Protein AF-A0AAD4JE57-F1 (afdb_monomer)

Secondary structure (DSSP, 8-state):
-HHHIIIIISSHHHHHHTHHHHHHHHHHHHHHHHHHHHTT----HHHHHHHHHHHHHHHHHHS----STTSHHHHHHHHHHHHHHHHTS--HHHH-GGGTTT-TTSHHHHHHHHHHHHHHHHHHHHHHHHHHHHH-S-----HHHHHHHHHH-TT-SS---HHHHHHHHHHHHHHHSHHHHHHHHHHHHHHHH---

Radius of gyration: 19.36 Å; Cα contacts (8 Å, |Δi|>4): 148; chains: 1; bounding box: 49×35×58 Å

Nearest PDB structures (foldseek):
  4nkx-assembly2_B  TM=7.181E-01  e=1.107E-04  Homo sapiens
  4wnu-assembly1_A  TM=7.304E-01  e=7.180E-04  Homo sapiens
  5veu-assembly3_C  TM=7.676E-01  e=6.514E-03  Homo sapiens
  5tfu-assembly1_A  TM=7.117E-01  e=4.657E-03  Homo sapiens
  7e7f-assembly1_A  TM=7.097E-01  e=4.033E-03  Homo sapiens

Foldseek 3Di:
DVVCCVPQVVNPVLCVLLVVLLVVLVVVLVVVVVVCVVVVHDDPLLVVLLQSQLQSLCCQAQVDGCPDCPDLSNVLLVLLVQLLVLVVDDDPLVVPVVCVPVCPVCSVVSNVVSVVSLVVSLVVSLVVVVVVVVVDPDDSDHPLNSLVVLCPDPPRPDNDDSVNSSVVSSCCSNVRRNVSSVVVVVVVVVCVVVVD

Organism: Perilla frutescens var. hirtella (NCBI:txid608512)

Mean predicted aligned error: 7.38 Å

pLDDT: mean 83.08, std 10.04, range [50.94, 96.06]

Solvent-accessible surface area (backbone atoms only — not comparable to full-atom values): 11032 Å² total; per-residue (Å²): 106,74,69,52,45,53,58,61,61,65,12,70,70,41,47,59,71,46,39,64,58,47,54,52,51,51,51,52,51,51,54,52,51,50,58,31,54,78,68,73,48,90,75,70,59,60,64,51,33,38,50,46,32,43,30,41,49,30,30,45,40,69,69,41,66,50,86,43,73,88,35,72,51,22,45,51,47,54,47,38,54,52,47,51,56,59,70,72,45,92,53,64,41,82,77,34,80,90,38,52,85,64,48,87,83,43,54,59,64,50,50,50,53,46,49,52,53,49,49,58,51,50,54,50,51,52,52,51,53,57,50,52,57,73,76,48,94,75,75,86,78,28,47,49,53,52,51,54,51,47,40,66,43,88,82,47,96,59,82,51,48,71,69,55,51,56,50,51,53,50,50,50,56,56,57,52,17,60,58,52,24,51,54,50,45,51,52,52,53,49,47,69,77,50,82,121

Structure (mmCIF, N/CA/C/O backbone):
data_AF-A0AAD4JE57-F1
#
_entry.id   AF-A0AAD4JE57-F1
#
loop_
_atom_site.group_PDB
_atom_site.id
_atom_site.type_symbol
_atom_site.label_atom_id
_atom_site.label_alt_id
_atom_site.label_comp_id
_atom_site.label_asym_id
_atom_site.label_entity_id
_atom_site.label_seq_id
_atom_site.pdbx_PDB_ins_code
_atom_site.Cartn_x
_atom_site.Cartn_y
_atom_site.Cartn_z
_atom_site.occupancy
_atom_site.B_iso_or_equiv
_atom_site.auth_seq_id
_atom_site.auth_comp_id
_atom_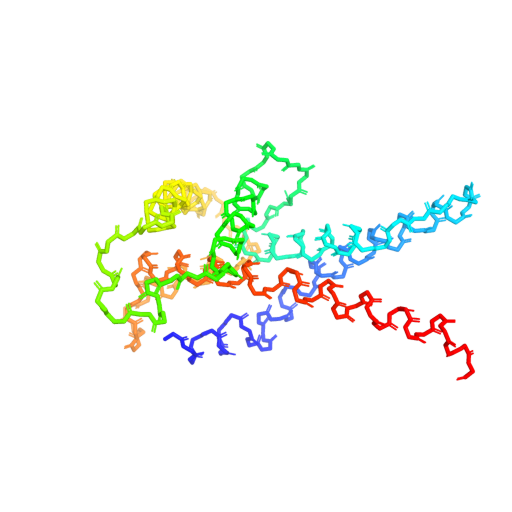site.auth_asym_id
_atom_site.auth_atom_id
_atom_site.pdbx_PDB_model_num
ATOM 1 N N . MET A 1 1 ? -5.611 -9.227 15.709 1.00 80.12 1 MET A N 1
ATOM 2 C CA . MET A 1 1 ? -5.096 -8.666 14.437 1.00 80.12 1 MET A CA 1
ATOM 3 C C . MET A 1 1 ? -4.604 -9.725 13.463 1.00 80.12 1 MET A C 1
ATOM 5 O O . MET A 1 1 ? -5.313 -9.964 12.502 1.00 80.12 1 MET A O 1
ATOM 9 N N . LYS A 1 2 ? -3.485 -10.428 13.702 1.00 83.38 2 LYS A N 1
ATOM 10 C CA . LYS A 1 2 ? -2.914 -11.381 12.720 1.00 83.38 2 LYS A CA 1
ATOM 11 C C . LYS A 1 2 ? -3.914 -12.407 12.150 1.00 83.38 2 LYS A C 1
ATOM 13 O O . LYS A 1 2 ? -4.011 -12.541 10.938 1.00 83.38 2 LYS A O 1
ATOM 18 N N . LYS A 1 3 ? -4.689 -13.088 13.009 1.00 84.56 3 LYS A N 1
ATOM 19 C CA . LYS A 1 3 ? -5.739 -14.046 12.589 1.00 84.56 3 LYS A CA 1
ATOM 20 C C . LYS A 1 3 ? -6.775 -13.391 11.667 1.00 84.56 3 LYS A C 1
ATOM 22 O O . LYS A 1 3 ? -7.146 -13.980 10.662 1.00 84.56 3 LYS A O 1
ATOM 27 N N . LEU A 1 4 ? -7.204 -12.171 11.992 1.00 84.19 4 LEU A N 1
ATOM 28 C CA . LEU A 1 4 ? -8.194 -11.414 11.225 1.00 84.19 4 LEU A CA 1
ATOM 29 C C . LEU A 1 4 ? -7.638 -11.007 9.858 1.00 84.19 4 LEU A C 1
ATOM 31 O O . LEU A 1 4 ? -8.284 -11.273 8.853 1.00 84.19 4 LEU A O 1
ATOM 35 N N . CYS A 1 5 ? -6.413 -10.476 9.799 1.00 83.19 5 CYS A N 1
ATOM 36 C CA . CYS A 1 5 ? -5.777 -10.154 8.521 1.00 83.19 5 CYS A CA 1
ATOM 37 C C . CYS A 1 5 ? -5.655 -11.395 7.628 1.00 83.19 5 CYS A C 1
ATOM 39 O O . CYS A 1 5 ? -6.038 -11.342 6.469 1.00 83.19 5 CYS A O 1
ATOM 41 N N . MET A 1 6 ? -5.198 -12.528 8.169 1.00 85.44 6 MET A N 1
ATOM 42 C CA . MET A 1 6 ? -5.011 -13.752 7.380 1.00 85.44 6 MET A CA 1
ATOM 43 C C . MET A 1 6 ? -6.320 -14.413 6.935 1.00 85.44 6 MET A C 1
ATOM 45 O O . MET A 1 6 ? -6.355 -15.014 5.870 1.00 85.44 6 MET A O 1
ATOM 49 N N . SER A 1 7 ? -7.378 -14.349 7.748 1.00 84.81 7 SER A N 1
ATOM 50 C CA . SER A 1 7 ? -8.643 -15.036 7.444 1.00 84.81 7 SER A CA 1
ATOM 51 C C . SER A 1 7 ? -9.643 -14.172 6.683 1.00 84.81 7 SER A C 1
ATOM 53 O O . SER A 1 7 ? -10.344 -14.697 5.827 1.00 84.81 7 SER A O 1
ATOM 55 N N . GLN A 1 8 ? -9.709 -12.872 6.981 1.00 86.19 8 GLN A N 1
ATOM 56 C CA . GLN A 1 8 ? -10.728 -11.966 6.444 1.00 86.19 8 GLN A CA 1
ATOM 57 C C . GLN A 1 8 ? -10.183 -11.059 5.340 1.00 86.19 8 GLN A C 1
ATOM 59 O O . GLN A 1 8 ? -10.856 -10.855 4.340 1.00 86.19 8 GLN A O 1
ATOM 64 N N . LEU A 1 9 ? -8.969 -10.516 5.487 1.00 85.88 9 LEU A N 1
ATOM 65 C CA . LEU A 1 9 ? -8.420 -9.565 4.504 1.00 85.88 9 LEU A CA 1
ATOM 66 C C . LEU A 1 9 ? -7.641 -10.269 3.392 1.00 85.88 9 LEU A C 1
ATOM 68 O O . LEU A 1 9 ? -7.800 -9.964 2.218 1.00 85.88 9 LEU A O 1
ATOM 72 N N . LEU A 1 10 ? -6.805 -11.230 3.775 1.00 86.38 10 LEU A N 1
ATOM 73 C CA . LEU A 1 10 ? -5.932 -12.002 2.889 1.00 86.38 10 LEU A 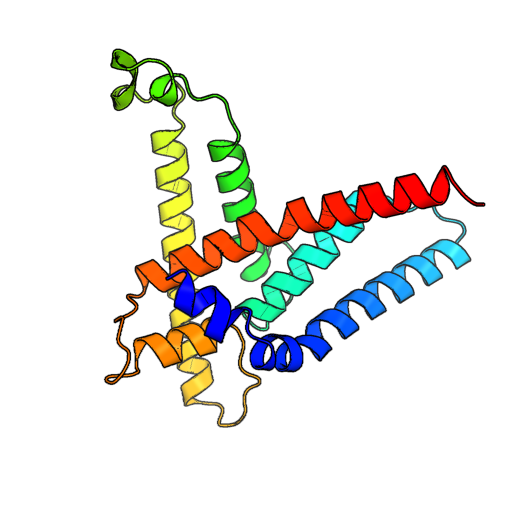CA 1
ATOM 74 C C . LEU A 1 10 ? -6.436 -13.441 2.698 1.00 86.38 10 LEU A C 1
ATOM 76 O O . LEU A 1 10 ? -5.709 -14.295 2.197 1.00 86.38 10 LEU A O 1
ATOM 80 N N . GLY A 1 11 ? -7.669 -13.719 3.130 1.00 89.62 11 GLY A N 1
ATOM 81 C CA . GLY A 1 11 ? -8.323 -15.003 2.913 1.00 89.62 11 GLY A CA 1
ATOM 82 C C . GLY A 1 11 ? -8.722 -15.188 1.449 1.00 89.62 11 GLY A C 1
ATOM 83 O O . GLY A 1 11 ? -8.931 -14.212 0.730 1.00 89.62 11 GLY A O 1
ATOM 84 N N . GLY A 1 12 ? -8.873 -16.445 1.015 1.00 90.88 12 GLY A N 1
ATOM 85 C CA . GLY A 1 12 ? -9.171 -16.785 -0.384 1.00 90.88 12 GLY A CA 1
ATOM 86 C C . GLY A 1 12 ? -10.378 -16.036 -0.955 1.00 90.88 12 GLY A C 1
ATOM 87 O O . GLY A 1 12 ? -10.272 -15.436 -2.014 1.00 90.88 12 GLY A O 1
ATOM 88 N N . GLN A 1 13 ? -11.475 -15.946 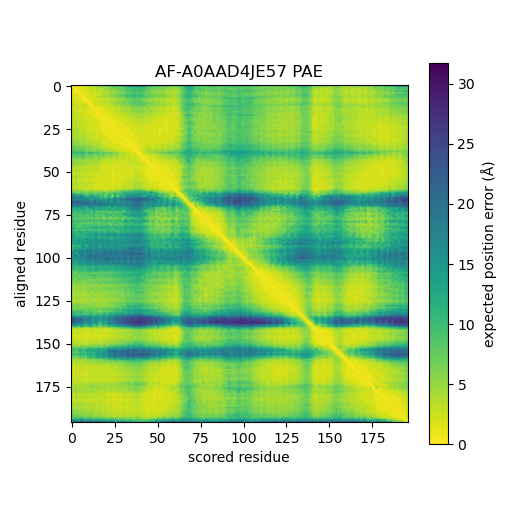-0.197 1.00 88.25 13 GLN A N 1
ATOM 89 C CA . GLN A 1 13 ? -12.687 -15.243 -0.634 1.00 88.25 13 GLN A CA 1
ATOM 90 C C . GLN A 1 13 ? -12.441 -13.760 -0.963 1.00 88.25 13 GLN A C 1
ATOM 92 O O . GLN A 1 13 ? -12.932 -13.255 -1.970 1.00 88.25 13 GLN A O 1
ATOM 97 N N . THR A 1 14 ? -11.676 -13.057 -0.127 1.00 88.44 14 THR A N 1
ATOM 98 C CA . THR A 1 14 ? -11.356 -11.638 -0.338 1.00 88.44 14 THR A CA 1
ATOM 99 C C . THR A 1 14 ? -10.337 -11.464 -1.457 1.00 88.44 14 THR A C 1
ATOM 101 O O . THR A 1 14 ? -10.419 -10.513 -2.234 1.00 88.44 14 THR A O 1
ATOM 104 N N . LEU A 1 15 ? -9.401 -12.407 -1.602 1.00 89.12 15 LEU A N 1
ATOM 105 C CA . LEU A 1 15 ? -8.483 -12.415 -2.735 1.00 89.12 15 LEU A CA 1
ATOM 106 C C . LEU A 1 15 ? -9.231 -12.594 -4.058 1.00 89.12 15 LEU A C 1
ATOM 108 O O . LEU A 1 15 ? -8.916 -11.860 -4.995 1.00 89.12 15 LEU A O 1
ATOM 112 N N . ASP A 1 16 ? -10.219 -13.485 -4.122 1.00 90.25 16 ASP A N 1
ATOM 113 C CA . ASP A 1 16 ? -11.060 -13.699 -5.305 1.00 90.25 16 ASP A CA 1
ATOM 114 C C . ASP A 1 16 ? -11.912 -12.459 -5.605 1.00 90.25 16 ASP A C 1
ATOM 116 O O . ASP A 1 16 ? -11.946 -11.987 -6.741 1.00 90.25 16 ASP A O 1
ATOM 120 N N . LEU A 1 17 ? -12.515 -11.853 -4.576 1.00 88.69 17 LEU A N 1
ATOM 121 C CA . LEU A 1 17 ? -13.269 -10.601 -4.705 1.00 88.69 17 LEU A CA 1
ATOM 122 C C . LEU A 1 17 ? -12.422 -9.471 -5.310 1.00 88.69 17 LEU A C 1
ATOM 124 O O . LEU A 1 17 ? -12.898 -8.710 -6.148 1.00 88.69 17 LEU A O 1
ATOM 128 N N . LEU A 1 18 ? -11.157 -9.373 -4.898 1.00 89.56 18 LEU A N 1
ATOM 129 C CA . LEU A 1 18 ? -10.225 -8.330 -5.331 1.00 89.56 18 LEU A CA 1
ATOM 130 C C . LEU A 1 18 ? -9.390 -8.733 -6.558 1.00 89.56 18 LEU A C 1
ATOM 132 O O . LEU A 1 18 ? -8.530 -7.969 -7.004 1.00 89.56 18 LEU A O 1
ATOM 136 N N . GLN A 1 19 ? -9.617 -9.921 -7.125 1.00 92.25 19 GLN A N 1
ATOM 137 C CA . GLN A 1 19 ? -8.936 -10.382 -8.335 1.00 92.25 19 GLN A CA 1
ATOM 138 C C . GLN A 1 19 ? -9.161 -9.449 -9.534 1.00 92.25 19 GLN A C 1
ATOM 140 O O . GLN A 1 19 ? -8.163 -9.107 -10.176 1.00 92.25 19 GLN A O 1
ATOM 145 N N . PRO A 1 20 ? -10.389 -8.965 -9.824 1.00 91.38 20 PRO A N 1
ATOM 146 C CA . PRO A 1 20 ? -10.623 -8.087 -10.970 1.00 91.38 20 PRO A CA 1
ATOM 147 C C . PRO A 1 20 ? -9.811 -6.792 -10.899 1.00 91.38 20 PRO A C 1
ATOM 149 O O . PRO A 1 20 ? -9.343 -6.298 -11.920 1.00 91.38 20 PRO A O 1
ATOM 152 N N . VAL A 1 21 ? -9.585 -6.263 -9.690 1.00 90.56 21 VAL A N 1
ATOM 153 C CA . VAL A 1 21 ? -8.751 -5.072 -9.476 1.00 90.56 21 VAL A CA 1
ATOM 154 C C . VAL A 1 21 ? -7.315 -5.343 -9.916 1.00 90.56 21 VAL A C 1
ATOM 156 O O . VAL A 1 21 ? -6.765 -4.571 -10.699 1.00 90.56 21 VAL A O 1
ATOM 159 N N . ARG A 1 22 ? -6.727 -6.458 -9.463 1.00 92.19 22 ARG A N 1
ATOM 160 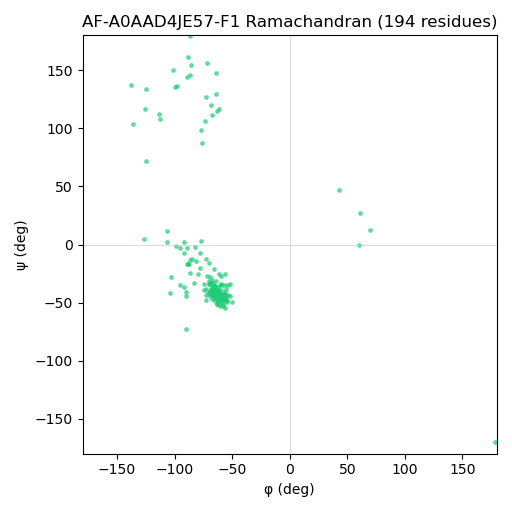C CA . ARG A 1 22 ? -5.350 -6.840 -9.810 1.00 92.19 22 ARG A CA 1
ATOM 161 C C . ARG A 1 22 ? -5.194 -7.115 -11.301 1.00 92.19 22 ARG A C 1
ATOM 163 O O . ARG A 1 22 ? -4.259 -6.601 -11.904 1.00 92.19 22 ARG A O 1
ATOM 170 N N . CYS A 1 23 ? -6.112 -7.880 -11.892 1.00 94.31 23 CYS A N 1
ATOM 171 C CA . CYS A 1 23 ? -6.100 -8.161 -13.328 1.00 94.31 23 CYS A CA 1
ATOM 172 C C . CYS A 1 23 ? -6.163 -6.867 -14.140 1.00 94.31 23 CYS A C 1
ATOM 174 O O . CYS A 1 23 ? -5.325 -6.661 -15.012 1.00 94.31 23 CYS A O 1
ATOM 176 N N . HIS A 1 24 ? -7.070 -5.955 -13.784 1.00 93.38 24 HIS A N 1
ATOM 177 C CA . HIS A 1 24 ? -7.226 -4.704 -14.513 1.00 93.38 24 HIS A CA 1
ATOM 178 C C . HIS A 1 24 ? -5.981 -3.801 -14.443 1.00 93.38 24 HIS A C 1
ATOM 180 O O . HIS A 1 24 ? -5.609 -3.192 -15.441 1.00 93.38 24 HIS A O 1
ATOM 186 N N . GLU A 1 25 ? -5.307 -3.703 -13.292 1.00 92.25 25 GLU A N 1
ATOM 187 C CA . GLU A 1 25 ? -4.056 -2.928 -13.191 1.00 92.25 25 GLU A CA 1
ATOM 188 C C . GLU A 1 25 ? -2.910 -3.558 -14.000 1.00 92.25 25 GLU A C 1
ATOM 190 O O . GLU A 1 25 ? -2.136 -2.849 -14.644 1.00 92.25 25 GLU A O 1
ATOM 195 N N . VAL A 1 26 ? -2.815 -4.891 -14.011 1.00 94.62 26 VAL A N 1
ATOM 196 C CA . VAL A 1 26 ? -1.810 -5.611 -14.807 1.00 94.62 26 VAL A CA 1
ATOM 197 C C . VAL A 1 26 ? -2.059 -5.426 -16.303 1.00 94.62 26 VAL A C 1
ATOM 199 O O . VAL A 1 26 ? -1.117 -5.155 -17.044 1.00 94.62 26 VAL A O 1
ATOM 202 N N . GLU A 1 27 ? -3.313 -5.512 -16.750 1.00 95.50 27 GLU A N 1
ATOM 203 C CA . GLU A 1 27 ? -3.699 -5.242 -18.140 1.00 95.50 27 GLU A CA 1
ATOM 204 C C . GLU A 1 27 ? -3.275 -3.836 -18.574 1.00 95.50 27 GLU A C 1
ATOM 206 O O . GLU A 1 27 ? -2.660 -3.675 -19.627 1.00 95.50 27 GLU A O 1
ATOM 211 N N . GLN A 1 28 ? -3.506 -2.823 -17.732 1.00 92.75 28 GLN A N 1
ATOM 212 C CA . GLN A 1 28 ? -3.074 -1.456 -18.026 1.00 92.75 28 GLN A CA 1
ATOM 213 C C . GLN A 1 28 ? -1.558 -1.317 -18.156 1.00 92.75 28 GLN A C 1
ATOM 215 O O . GLN A 1 28 ? -1.084 -0.595 -19.038 1.00 92.75 28 GLN A O 1
ATOM 220 N N . LEU A 1 29 ? -0.787 -2.004 -17.308 1.00 93.38 29 LEU A N 1
ATOM 221 C CA . LEU A 1 29 ? 0.668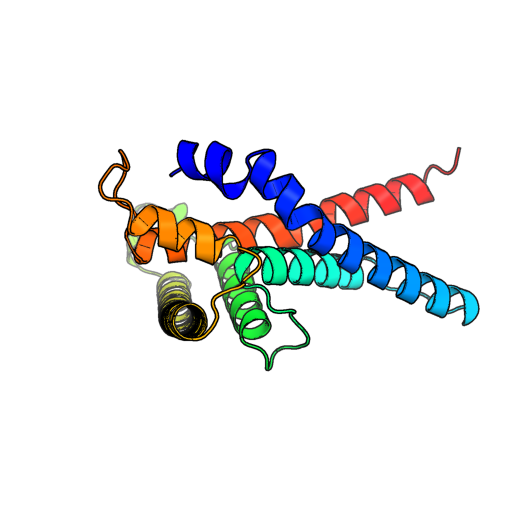 -2.015 -17.431 1.00 93.38 29 LEU A CA 1
ATOM 222 C C . LEU A 1 29 ? 1.103 -2.677 -18.745 1.00 93.38 29 LEU A C 1
ATOM 224 O O . LEU A 1 29 ? 1.950 -2.130 -19.448 1.00 93.38 29 LEU A O 1
ATOM 228 N N . ILE A 1 30 ? 0.511 -3.818 -19.105 1.00 95.12 30 ILE A N 1
ATOM 229 C CA . ILE A 1 30 ? 0.829 -4.528 -20.352 1.00 95.12 30 ILE A CA 1
ATOM 230 C C . ILE A 1 30 ? 0.514 -3.648 -21.566 1.00 95.12 30 ILE A C 1
ATOM 232 O O . ILE A 1 30 ? 1.360 -3.506 -22.449 1.00 95.12 30 ILE A O 1
ATOM 236 N N . GLU A 1 31 ? -0.653 -3.003 -21.599 1.00 95.19 31 GLU A N 1
ATOM 237 C CA . GLU A 1 31 ? -1.010 -2.067 -22.669 1.00 95.19 31 GLU A CA 1
ATOM 238 C C . GLU A 1 31 ? -0.030 -0.892 -22.764 1.00 95.19 31 GLU A C 1
ATOM 240 O O . GLU A 1 31 ? 0.362 -0.488 -23.862 1.00 95.19 31 GLU A O 1
ATOM 245 N N . PHE A 1 32 ? 0.380 -0.332 -21.625 1.00 92.94 32 PHE A N 1
ATOM 246 C CA . PHE A 1 32 ? 1.363 0.746 -21.584 1.00 92.94 32 PHE A CA 1
ATOM 247 C C . PHE A 1 32 ? 2.716 0.300 -22.153 1.00 92.94 32 PHE A C 1
ATOM 249 O O . PHE A 1 32 ? 3.300 1.013 -22.976 1.00 92.94 32 PHE A O 1
ATOM 256 N N . LEU A 1 33 ? 3.196 -0.881 -21.757 1.00 94.12 33 LEU A N 1
ATOM 257 C CA . LEU A 1 33 ? 4.450 -1.447 -22.250 1.00 94.12 33 LEU A CA 1
ATOM 258 C C . LEU A 1 33 ? 4.381 -1.752 -23.750 1.00 94.12 33 LEU A C 1
ATOM 260 O O . LEU A 1 33 ? 5.318 -1.411 -24.470 1.00 94.12 33 LEU A O 1
ATOM 264 N N . ALA A 1 34 ? 3.263 -2.293 -24.241 1.00 94.94 34 ALA A N 1
ATOM 265 C CA . ALA A 1 34 ? 3.050 -2.549 -25.666 1.00 94.94 34 ALA A CA 1
ATOM 266 C C . ALA A 1 34 ? 3.148 -1.257 -26.494 1.00 94.94 34 ALA A C 1
ATOM 268 O O . ALA A 1 34 ? 3.933 -1.179 -27.436 1.00 94.94 34 ALA A O 1
ATOM 269 N N . ARG A 1 35 ? 2.464 -0.184 -26.071 1.00 94.81 35 ARG A N 1
ATOM 270 C CA . ARG A 1 35 ? 2.539 1.127 -26.748 1.00 94.81 35 ARG A CA 1
ATOM 271 C C . ARG A 1 35 ? 3.955 1.710 -26.755 1.00 94.81 35 ARG A C 1
ATOM 273 O O . ARG A 1 35 ? 4.337 2.414 -27.690 1.00 94.81 35 ARG A O 1
ATOM 280 N N . LYS A 1 36 ? 4.738 1.476 -25.698 1.00 93.38 36 LYS A N 1
ATOM 281 C CA . LYS A 1 36 ? 6.140 1.921 -25.622 1.00 93.38 36 LYS A CA 1
ATOM 282 C C . LYS A 1 36 ? 7.046 1.102 -26.536 1.00 93.38 36 LYS A C 1
ATOM 284 O O . LYS A 1 36 ? 7.917 1.696 -27.174 1.00 93.38 36 LYS A O 1
ATOM 289 N N . ALA A 1 37 ? 6.805 -0.204 -26.628 1.00 93.81 37 ALA A N 1
ATOM 290 C CA . ALA A 1 37 ? 7.503 -1.102 -27.538 1.00 93.81 37 ALA A CA 1
ATOM 291 C C . ALA A 1 37 ? 7.250 -0.720 -29.005 1.00 93.81 37 ALA A C 1
ATOM 293 O O . ALA A 1 37 ? 8.213 -0.558 -29.750 1.00 93.81 37 ALA A O 1
ATOM 294 N N . ASP A 1 38 ? 5.997 -0.448 -29.384 1.00 95.38 38 ASP A N 1
ATOM 295 C CA . ASP A 1 38 ? 5.636 0.019 -30.735 1.00 95.38 38 ASP A CA 1
ATOM 296 C C . ASP A 1 38 ? 6.338 1.335 -31.102 1.00 95.38 38 ASP A C 1
ATOM 298 O O . ASP A 1 38 ? 6.730 1.561 -32.245 1.00 95.38 38 ASP A O 1
ATOM 302 N N . ALA A 1 39 ? 6.534 2.210 -30.113 1.00 95.31 39 ALA A N 1
ATOM 303 C CA . ALA A 1 39 ? 7.254 3.467 -30.279 1.00 95.31 39 ALA A CA 1
ATOM 304 C C . ALA A 1 39 ? 8.789 3.324 -30.206 1.00 95.31 39 ALA A C 1
ATOM 306 O O . ALA A 1 39 ? 9.485 4.336 -30.320 1.00 95.31 39 ALA A O 1
ATOM 307 N N . GLY A 1 40 ? 9.321 2.121 -29.954 1.00 93.44 40 GLY A N 1
ATOM 308 C CA . GLY A 1 40 ? 10.753 1.866 -29.775 1.00 93.44 40 GLY A CA 1
ATOM 309 C C . GLY A 1 40 ? 11.376 2.610 -28.588 1.00 93.44 40 GLY A C 1
ATOM 310 O O . GLY A 1 40 ? 12.557 2.954 -28.628 1.00 93.44 40 GLY A O 1
ATOM 311 N N . LYS A 1 41 ? 10.591 2.930 -27.550 1.00 93.94 41 LYS A N 1
ATOM 312 C CA . LYS A 1 41 ? 11.043 3.728 -26.399 1.00 93.94 41 LYS A CA 1
ATOM 313 C C . LYS A 1 41 ? 11.422 2.838 -25.223 1.00 93.94 41 LYS A C 1
ATOM 315 O O . LYS A 1 41 ? 10.668 1.947 -24.846 1.00 93.94 41 LYS A O 1
ATOM 320 N N . SER A 1 42 ? 12.546 3.155 -24.583 1.00 91.25 42 SER A N 1
ATOM 321 C CA . SER A 1 42 ? 12.922 2.551 -23.306 1.00 91.25 42 SER A CA 1
ATOM 322 C C . SER A 1 42 ? 11.928 2.924 -22.204 1.00 91.25 42 SER A C 1
ATOM 324 O O . SER A 1 42 ? 11.383 4.035 -22.185 1.00 91.25 42 SER A O 1
ATOM 326 N N . VAL A 1 43 ? 11.728 2.004 -21.265 1.00 90.88 43 VAL A N 1
ATOM 327 C CA . VAL A 1 43 ? 10.859 2.179 -20.099 1.00 90.88 43 VAL A CA 1
ATOM 328 C C . VAL A 1 43 ? 11.676 1.908 -18.845 1.00 90.88 43 VAL A C 1
ATOM 330 O O . VAL A 1 43 ? 12.396 0.917 -18.776 1.00 90.88 43 VAL A O 1
ATOM 333 N N . ASP A 1 44 ? 11.552 2.790 -17.859 1.00 91.06 44 ASP A N 1
ATOM 334 C CA . ASP A 1 44 ? 11.999 2.503 -16.501 1.00 91.06 44 ASP A CA 1
ATOM 335 C C . ASP A 1 44 ? 10.960 1.591 -15.837 1.00 91.06 44 ASP A C 1
ATOM 337 O O . ASP A 1 44 ? 9.900 2.041 -15.408 1.00 91.06 44 ASP A O 1
ATOM 341 N N . ILE A 1 45 ? 11.236 0.287 -15.819 1.00 91.88 45 ILE A N 1
ATOM 342 C CA . ILE A 1 45 ? 10.292 -0.701 -15.293 1.00 91.88 45 ILE A CA 1
ATOM 343 C C . ILE A 1 45 ? 10.123 -0.587 -13.774 1.00 91.88 45 ILE A C 1
ATOM 345 O O . ILE A 1 45 ? 9.050 -0.891 -13.262 1.00 91.88 45 ILE A O 1
ATOM 349 N N . GLY A 1 46 ? 11.143 -0.115 -13.051 1.00 88.75 46 GLY A N 1
ATOM 350 C CA . GLY A 1 46 ? 11.102 0.001 -11.596 1.00 88.75 46 GLY A CA 1
ATOM 351 C C . GLY A 1 46 ? 10.054 1.017 -11.148 1.00 88.75 46 GLY A C 1
ATOM 352 O O . GLY A 1 46 ? 9.196 0.707 -10.320 1.00 88.75 46 GLY A O 1
ATOM 353 N N . SER A 1 47 ? 10.055 2.214 -11.743 1.00 87.12 47 SER A N 1
ATOM 354 C CA . SER A 1 47 ? 9.040 3.235 -11.438 1.00 87.12 47 SER A CA 1
ATOM 355 C C . SER A 1 47 ? 7.628 2.816 -11.860 1.00 87.12 47 SER A C 1
ATOM 357 O O . SER A 1 47 ? 6.660 3.091 -11.147 1.00 87.12 47 SER A O 1
ATOM 359 N N . GLU A 1 48 ? 7.503 2.093 -12.970 1.00 90.19 48 GLU A N 1
ATOM 360 C CA . GLU A 1 48 ? 6.230 1.564 -13.466 1.00 90.19 48 GLU A CA 1
ATOM 361 C C . GLU A 1 48 ? 5.656 0.456 -12.571 1.00 90.19 48 GLU A C 1
ATOM 363 O O . GLU A 1 48 ? 4.458 0.454 -12.281 1.00 90.19 48 GLU A O 1
ATOM 368 N N . LEU A 1 49 ? 6.499 -0.437 -12.050 1.00 91.62 49 LEU A N 1
ATOM 369 C CA . LEU A 1 49 ? 6.096 -1.461 -11.083 1.00 91.62 49 LEU A CA 1
ATOM 370 C C . LEU A 1 49 ? 5.715 -0.857 -9.733 1.00 91.62 49 LEU A C 1
ATOM 372 O O . LEU A 1 49 ? 4.735 -1.291 -9.131 1.00 91.62 49 LEU A O 1
ATOM 376 N N . ILE A 1 50 ? 6.428 0.175 -9.276 1.00 87.00 50 ILE A N 1
ATOM 377 C CA . ILE A 1 50 ? 6.026 0.938 -8.089 1.00 87.00 50 ILE A CA 1
ATOM 378 C C . ILE A 1 50 ? 4.649 1.566 -8.323 1.00 87.00 50 ILE A C 1
ATOM 380 O O . ILE A 1 50 ? 3.787 1.502 -7.448 1.00 87.00 50 ILE A O 1
ATOM 384 N N . ARG A 1 51 ? 4.394 2.157 -9.496 1.00 86.38 51 ARG A N 1
ATOM 385 C CA . ARG A 1 51 ? 3.068 2.702 -9.825 1.00 86.38 51 ARG A CA 1
ATOM 386 C C . ARG A 1 51 ? 1.995 1.611 -9.812 1.00 86.38 51 ARG A C 1
ATOM 388 O O . ARG A 1 51 ? 0.947 1.817 -9.204 1.00 86.38 51 ARG A O 1
ATOM 395 N N . LEU A 1 52 ? 2.277 0.451 -10.407 1.00 90.56 52 LEU A N 1
ATOM 396 C CA . LEU A 1 52 ? 1.377 -0.703 -10.417 1.00 90.56 52 LEU A CA 1
ATOM 397 C C . LEU A 1 52 ? 1.001 -1.140 -8.995 1.00 90.56 52 LEU A C 1
ATOM 399 O O . LEU A 1 52 ? -0.183 -1.231 -8.676 1.00 90.56 52 LEU A O 1
ATOM 403 N N . THR A 1 53 ? 1.982 -1.411 -8.130 1.00 90.50 53 THR A N 1
ATOM 404 C CA . THR A 1 53 ? 1.710 -1.941 -6.783 1.00 90.50 53 THR A CA 1
ATOM 405 C C . THR A 1 53 ? 0.968 -0.932 -5.912 1.00 90.50 53 THR A C 1
ATOM 407 O O . THR A 1 53 ? 0.068 -1.317 -5.163 1.00 90.50 53 THR A O 1
ATOM 410 N N . ASN A 1 54 ? 1.268 0.360 -6.066 1.00 85.88 54 ASN A N 1
ATOM 411 C CA . ASN A 1 54 ? 0.530 1.435 -5.407 1.00 85.88 54 ASN A CA 1
ATOM 412 C C . ASN A 1 54 ? -0.930 1.507 -5.861 1.00 85.88 54 ASN A C 1
ATOM 414 O O . ASN A 1 54 ? -1.821 1.566 -5.015 1.00 85.88 54 ASN A O 1
ATOM 418 N N . ASN A 1 55 ? -1.195 1.445 -7.167 1.00 87.06 55 ASN A N 1
ATOM 419 C CA . ASN A 1 55 ? -2.564 1.451 -7.682 1.00 87.06 55 ASN A CA 1
ATOM 420 C C . ASN A 1 55 ? -3.352 0.225 -7.223 1.00 87.06 55 ASN A C 1
ATOM 422 O O . ASN A 1 55 ? -4.509 0.354 -6.823 1.00 87.06 55 ASN A O 1
ATOM 426 N N . VAL A 1 56 ? -2.728 -0.956 -7.254 1.00 90.62 56 VAL A N 1
ATOM 427 C CA . VAL A 1 56 ? -3.347 -2.202 -6.792 1.00 90.62 56 VAL A CA 1
ATOM 428 C C . VAL A 1 56 ? -3.765 -2.078 -5.330 1.00 90.62 56 VAL A C 1
ATOM 430 O O . VAL A 1 56 ? -4.929 -2.316 -5.017 1.00 90.62 56 VAL A O 1
ATOM 433 N N . ILE A 1 57 ? -2.855 -1.676 -4.439 1.00 89.25 57 ILE A N 1
ATOM 434 C CA . ILE A 1 57 ? -3.163 -1.581 -3.006 1.00 89.25 57 ILE A CA 1
ATOM 435 C C . ILE A 1 57 ? -4.175 -0.479 -2.731 1.00 89.25 57 ILE A C 1
ATOM 437 O O . ILE A 1 57 ? -5.132 -0.723 -2.003 1.00 89.25 57 ILE A O 1
ATOM 441 N N . SER A 1 58 ? -4.023 0.687 -3.354 1.00 86.19 58 SER A N 1
ATOM 442 C CA . SER A 1 58 ? -4.976 1.785 -3.214 1.00 86.19 58 SER A CA 1
ATOM 443 C C . SER A 1 58 ? -6.398 1.356 -3.554 1.00 86.19 58 SER A C 1
ATOM 445 O O . SER A 1 58 ? -7.314 1.534 -2.753 1.00 86.19 58 SER A O 1
ATOM 447 N N . ARG A 1 59 ? -6.580 0.703 -4.704 1.00 86.88 59 ARG A N 1
ATOM 448 C CA . ARG A 1 59 ? -7.903 0.247 -5.133 1.00 86.88 59 ARG A CA 1
ATOM 449 C C . ARG A 1 59 ? -8.421 -0.906 -4.290 1.00 86.88 59 ARG A C 1
ATOM 451 O O . ARG A 1 59 ? -9.617 -1.006 -4.069 1.00 86.88 59 ARG A O 1
ATOM 458 N N . MET A 1 60 ? -7.544 -1.791 -3.825 1.00 89.12 60 MET A N 1
ATOM 459 C CA . MET A 1 60 ? -7.946 -2.881 -2.939 1.00 89.12 60 MET A CA 1
ATOM 460 C C . MET A 1 60 ? -8.368 -2.377 -1.556 1.00 89.12 60 MET A C 1
ATOM 462 O O . MET A 1 60 ? -9.232 -2.989 -0.935 1.00 89.12 60 MET A O 1
ATOM 466 N N . VAL A 1 61 ? -7.760 -1.296 -1.058 1.00 87.19 61 VAL A N 1
ATOM 467 C CA . VAL A 1 61 ? -8.034 -0.767 0.283 1.00 87.19 61 VAL A CA 1
ATOM 468 C C . VAL A 1 61 ? -9.159 0.260 0.290 1.00 87.19 61 VAL A C 1
ATOM 470 O O . VAL A 1 61 ? -9.967 0.213 1.208 1.00 87.19 61 VAL A O 1
ATOM 473 N N . MET A 1 62 ? -9.212 1.158 -0.694 1.00 81.69 62 MET A N 1
ATOM 474 C CA . MET A 1 62 ? -10.100 2.330 -0.701 1.00 81.69 62 MET A CA 1
ATOM 475 C C . MET A 1 62 ? -10.966 2.428 -1.963 1.00 81.69 62 MET A C 1
ATOM 477 O O . MET A 1 62 ? -11.626 3.440 -2.165 1.00 81.69 62 MET A O 1
ATOM 481 N N . SER A 1 63 ? -10.931 1.440 -2.864 1.00 77.69 63 SER A N 1
ATOM 482 C CA . SER A 1 63 ? -11.628 1.466 -4.166 1.00 77.69 63 SER A CA 1
ATOM 483 C C . SER A 1 63 ? -11.236 2.606 -5.124 1.00 77.69 63 SER A C 1
ATOM 485 O O . SER A 1 63 ? -11.697 2.632 -6.265 1.00 77.69 63 SER A O 1
ATOM 487 N N . GLU A 1 64 ? -10.324 3.495 -4.730 1.00 68.62 64 GLU A N 1
ATOM 488 C CA . GLU A 1 64 ? -9.832 4.616 -5.533 1.00 68.62 64 GLU A CA 1
ATOM 489 C C . GLU A 1 64 ? -8.451 4.328 -6.143 1.00 68.62 64 GLU A C 1
ATOM 491 O O . GLU A 1 64 ? -7.646 3.559 -5.609 1.00 68.62 64 GLU A O 1
ATOM 496 N N . ARG A 1 65 ? -8.171 4.919 -7.311 1.00 57.50 65 ARG A N 1
ATOM 497 C CA . ARG A 1 65 ? -6.855 4.848 -7.970 1.00 57.50 65 ARG A CA 1
ATOM 498 C C . ARG A 1 65 ? -5.963 5.985 -7.492 1.00 57.50 65 ARG A C 1
ATOM 500 O O . ARG A 1 65 ? -6.425 7.112 -7.398 1.00 57.50 65 ARG A O 1
ATOM 507 N N . CYS A 1 66 ? -4.665 5.720 -7.361 1.00 54.84 66 CYS A N 1
ATOM 508 C CA . CYS A 1 66 ? -3.663 6.782 -7.305 1.00 54.84 66 CYS A CA 1
ATOM 509 C C . CYS A 1 66 ? -3.442 7.344 -8.719 1.00 54.84 66 CYS A C 1
ATOM 511 O O . CYS A 1 66 ? -2.573 6.855 -9.444 1.00 54.84 66 CYS A O 1
ATOM 513 N N . SER A 1 67 ? -4.224 8.337 -9.151 1.00 51.00 67 SER A N 1
ATOM 514 C CA . SER A 1 67 ? -3.977 8.992 -10.446 1.00 51.00 67 SER A CA 1
ATOM 515 C C . SER A 1 67 ? -2.944 10.127 -10.356 1.00 51.00 67 SER A C 1
ATOM 517 O O . SER A 1 67 ? -2.376 10.523 -11.375 1.00 51.00 67 SER A O 1
ATOM 519 N N . GLY A 1 68 ? -2.593 10.556 -9.137 1.00 52.31 68 GLY A N 1
ATOM 520 C CA . GLY A 1 68 ? -1.503 11.489 -8.846 1.00 52.31 68 GLY A CA 1
ATOM 521 C C . GLY A 1 68 ? -1.378 11.817 -7.353 1.00 52.31 68 GLY A C 1
ATOM 522 O O . GLY A 1 68 ? -2.029 11.193 -6.521 1.00 52.31 68 GLY A O 1
ATOM 523 N N . ASP A 1 69 ? -0.547 12.813 -7.026 1.00 50.94 69 ASP A N 1
ATOM 524 C CA . ASP A 1 69 ? -0.338 13.327 -5.655 1.00 50.94 69 ASP A CA 1
ATOM 525 C C . ASP A 1 69 ? -1.526 14.160 -5.127 1.00 50.94 69 ASP A C 1
ATOM 527 O O . ASP A 1 69 ? -1.559 14.490 -3.942 1.00 50.94 69 ASP A O 1
ATOM 531 N N . GLU A 1 70 ? -2.461 14.542 -6.003 1.00 53.75 70 GLU A N 1
ATOM 532 C CA . GLU A 1 70 ? -3.628 15.373 -5.668 1.00 53.75 70 GLU A CA 1
ATOM 533 C C . GLU A 1 70 ? -4.831 14.550 -5.178 1.00 53.75 70 GLU A C 1
ATOM 535 O O . GLU A 1 70 ? -5.712 15.103 -4.523 1.00 53.75 70 GLU A O 1
ATOM 540 N N . ASP A 1 71 ? -4.835 13.237 -5.430 1.00 65.25 71 ASP A N 1
ATOM 541 C CA . ASP A 1 71 ? -5.890 12.327 -4.975 1.00 65.25 71 ASP A CA 1
ATOM 542 C C . ASP A 1 71 ? -5.617 11.822 -3.550 1.00 65.25 71 ASP A C 1
ATOM 544 O O . ASP A 1 71 ? -4.461 11.706 -3.124 1.00 65.25 71 ASP A O 1
ATOM 548 N N . GLU A 1 72 ? -6.673 11.434 -2.826 1.00 66.50 72 GLU A N 1
ATOM 549 C CA . GLU A 1 72 ? -6.579 10.972 -1.432 1.00 66.50 72 GLU A CA 1
ATOM 550 C C . GLU A 1 72 ? -5.591 9.815 -1.272 1.00 66.50 72 GLU A C 1
ATOM 552 O O . GLU A 1 72 ? -4.720 9.840 -0.401 1.00 66.50 72 GLU A O 1
ATOM 557 N N . ALA A 1 73 ? -5.640 8.840 -2.176 1.00 64.69 73 ALA A N 1
ATOM 558 C CA . ALA A 1 73 ? -4.725 7.710 -2.152 1.00 64.69 73 ALA A CA 1
ATOM 559 C C . ALA A 1 73 ? -3.260 8.080 -2.450 1.00 64.69 73 ALA A C 1
ATOM 561 O O . ALA A 1 73 ? -2.335 7.461 -1.913 1.00 64.69 73 ALA A O 1
ATOM 562 N N . GLY A 1 74 ? -3.024 9.110 -3.268 1.00 68.56 74 GLY A N 1
ATOM 563 C CA . GLY A 1 74 ? -1.687 9.649 -3.518 1.00 68.56 74 GLY A CA 1
ATOM 564 C C . GLY A 1 74 ? -1.119 10.350 -2.287 1.00 68.56 74 GLY A C 1
ATOM 565 O O . GLY A 1 74 ? 0.033 10.116 -1.905 1.00 68.56 74 GLY A O 1
ATOM 566 N N . ALA A 1 75 ? -1.948 11.137 -1.600 1.00 71.50 75 ALA A N 1
ATOM 567 C CA . ALA A 1 75 ? -1.592 11.747 -0.324 1.00 71.50 75 ALA A CA 1
ATOM 568 C C . ALA A 1 75 ? -1.281 10.684 0.747 1.00 71.50 75 ALA A C 1
ATOM 570 O O . ALA A 1 75 ? -0.267 10.799 1.449 1.00 71.50 75 ALA A O 1
ATOM 571 N N . VAL A 1 76 ? -2.086 9.612 0.816 1.00 69.75 76 VAL A N 1
ATOM 572 C CA . VAL A 1 76 ? -1.853 8.461 1.704 1.00 69.75 76 VAL A CA 1
ATOM 573 C C . VAL A 1 76 ? -0.503 7.834 1.425 1.00 69.75 76 VAL A C 1
ATOM 575 O O . VAL A 1 76 ? 0.325 7.695 2.329 1.00 69.75 76 VAL A O 1
ATOM 578 N N . ARG A 1 77 ? -0.246 7.511 0.162 1.00 70.88 77 ARG A N 1
ATOM 579 C CA . ARG A 1 77 ? 1.012 6.921 -0.275 1.00 70.88 77 ARG A CA 1
ATOM 580 C C . ARG A 1 77 ? 2.209 7.781 0.123 1.00 70.88 77 ARG A C 1
ATOM 582 O O . ARG A 1 77 ? 3.160 7.258 0.693 1.00 70.88 77 ARG A O 1
ATOM 589 N N . LYS A 1 78 ? 2.169 9.091 -0.123 1.00 76.88 78 LYS A N 1
ATOM 590 C CA . LYS A 1 78 ? 3.285 10.006 0.170 1.00 76.88 78 LYS A CA 1
ATOM 591 C C . LYS A 1 78 ? 3.628 10.060 1.656 1.00 76.88 78 LYS A C 1
ATOM 593 O O . LYS A 1 78 ? 4.802 10.072 2.029 1.00 76.88 78 LYS A O 1
ATOM 598 N N . LEU A 1 79 ? 2.610 10.063 2.516 1.00 75.69 79 LEU A N 1
ATOM 599 C CA . LEU A 1 79 ? 2.807 9.993 3.965 1.00 75.69 79 LEU A CA 1
ATOM 600 C C . LEU A 1 79 ? 3.407 8.649 4.388 1.00 75.69 79 LEU A C 1
ATOM 602 O O . LEU A 1 79 ? 4.239 8.600 5.297 1.00 75.69 79 LEU A O 1
ATOM 606 N N . ILE A 1 80 ? 3.032 7.565 3.717 1.00 71.81 80 ILE A N 1
ATOM 607 C CA . ILE A 1 80 ? 3.547 6.226 4.002 1.00 71.81 80 ILE A CA 1
ATOM 608 C C . ILE A 1 80 ? 4.984 6.056 3.504 1.00 71.81 80 ILE A C 1
ATOM 610 O O . ILE A 1 80 ? 5.807 5.512 4.236 1.00 71.81 80 ILE A O 1
ATOM 614 N N . GLU A 1 81 ? 5.332 6.596 2.338 1.00 74.81 81 GLU A N 1
ATOM 615 C CA . GLU A 1 81 ? 6.716 6.664 1.853 1.00 74.81 81 GLU A CA 1
ATOM 616 C C . GLU A 1 81 ? 7.594 7.482 2.813 1.00 74.81 81 GLU A C 1
ATOM 618 O O . GLU A 1 81 ? 8.696 7.058 3.169 1.00 74.81 81 GLU A O 1
ATOM 623 N N . GLU A 1 82 ? 7.097 8.620 3.313 1.00 77.50 82 GLU A N 1
ATOM 624 C CA . GLU A 1 82 ? 7.815 9.401 4.324 1.00 77.50 82 GLU A CA 1
ATOM 625 C C . GLU A 1 82 ? 7.971 8.624 5.642 1.00 77.50 82 GLU A C 1
ATOM 627 O O . GLU A 1 82 ? 9.037 8.670 6.265 1.00 77.50 82 GLU A O 1
ATOM 632 N N . THR A 1 83 ? 6.948 7.867 6.047 1.00 73.69 83 THR A N 1
ATOM 633 C CA . THR A 1 83 ? 6.999 6.994 7.229 1.00 73.69 83 THR A CA 1
ATOM 634 C C . THR A 1 83 ? 8.051 5.901 7.060 1.00 73.69 83 THR A C 1
ATOM 636 O O . THR A 1 83 ? 8.922 5.756 7.919 1.00 73.69 83 THR A O 1
ATOM 639 N N . ALA A 1 84 ? 8.026 5.175 5.941 1.00 73.19 84 ALA A N 1
ATOM 640 C CA . ALA A 1 84 ? 8.986 4.121 5.627 1.00 73.19 84 ALA A CA 1
ATOM 641 C C . ALA A 1 84 ? 10.419 4.668 5.568 1.00 73.19 84 ALA A C 1
ATOM 643 O O . ALA A 1 84 ? 11.341 4.054 6.101 1.00 73.19 84 ALA A O 1
ATOM 644 N N . PHE A 1 85 ? 10.610 5.867 5.012 1.00 77.62 85 PHE A N 1
ATOM 645 C CA . PHE A 1 85 ? 11.909 6.534 4.979 1.00 77.62 85 PHE A CA 1
ATOM 646 C C . PHE A 1 85 ? 12.438 6.894 6.372 1.00 77.62 85 PHE A C 1
ATOM 648 O O . PHE A 1 85 ? 13.639 6.790 6.619 1.00 77.62 85 PHE A O 1
ATOM 655 N N . VAL A 1 86 ? 11.574 7.342 7.288 1.00 75.12 86 VAL A N 1
ATOM 656 C CA . VAL A 1 86 ? 11.978 7.644 8.670 1.00 75.12 86 VAL A CA 1
ATOM 657 C C . VAL A 1 86 ? 12.277 6.359 9.443 1.00 75.12 86 VAL A C 1
ATOM 659 O O . VAL A 1 86 ? 13.285 6.311 10.143 1.00 75.12 86 VAL A O 1
ATOM 662 N N . LEU A 1 87 ? 11.457 5.316 9.280 1.00 73.06 87 LEU A N 1
ATOM 663 C CA . LEU A 1 87 ? 11.639 4.020 9.946 1.00 73.06 87 LEU A CA 1
ATOM 664 C C . LEU A 1 87 ? 12.845 3.233 9.416 1.00 73.06 87 LEU A C 1
ATOM 666 O O . LEU A 1 87 ? 13.479 2.504 10.171 1.00 73.06 87 LEU A O 1
ATOM 670 N N . GLY A 1 88 ? 13.184 3.387 8.135 1.00 72.06 88 GLY A N 1
ATOM 671 C CA . GLY A 1 88 ? 14.330 2.724 7.509 1.00 72.06 88 GLY A CA 1
ATOM 672 C C . GLY A 1 88 ? 15.683 3.362 7.834 1.00 72.06 88 GLY A C 1
ATOM 673 O O . GLY A 1 88 ? 16.723 2.825 7.452 1.00 72.06 88 GLY A O 1
ATOM 674 N N . LYS A 1 89 ? 15.708 4.514 8.518 1.00 79.50 89 LYS A N 1
ATOM 675 C CA . LYS A 1 89 ? 16.954 5.203 8.869 1.00 79.50 89 LYS A CA 1
ATOM 676 C C . LYS A 1 89 ? 17.547 4.702 10.174 1.00 79.50 89 LYS A C 1
ATOM 678 O O . LYS A 1 89 ? 16.854 4.428 11.144 1.00 79.50 89 LYS A O 1
ATOM 683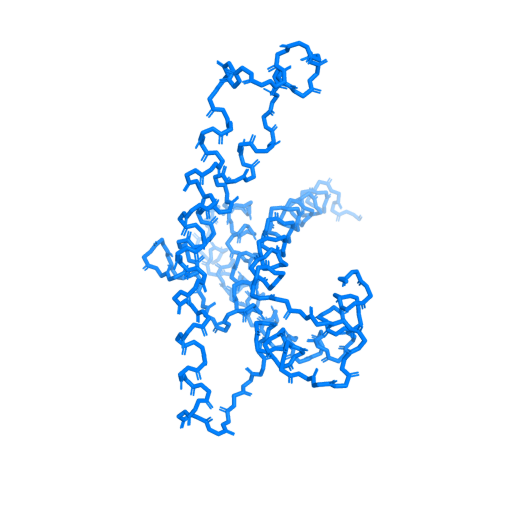 N N . PHE A 1 90 ? 18.878 4.689 10.214 1.00 77.44 90 PHE A N 1
ATOM 684 C CA . PHE A 1 90 ? 19.617 4.437 11.442 1.00 77.44 90 PHE A CA 1
ATOM 685 C C . PHE A 1 90 ? 19.312 5.516 12.488 1.00 77.44 90 PHE A C 1
ATOM 687 O O . PHE A 1 90 ? 19.645 6.691 12.296 1.00 77.44 90 PHE A O 1
ATOM 694 N N . ASN A 1 91 ? 18.710 5.095 13.598 1.00 77.31 91 ASN A N 1
ATOM 695 C CA . ASN A 1 91 ? 18.343 5.946 14.717 1.00 77.31 91 ASN A CA 1
ATOM 696 C C . ASN A 1 91 ? 19.166 5.584 15.962 1.00 77.31 91 ASN A C 1
ATOM 698 O O . ASN A 1 91 ? 18.985 4.530 16.563 1.00 77.31 91 ASN A O 1
ATOM 702 N N . LEU A 1 92 ? 20.052 6.485 16.382 1.00 78.12 92 LEU A N 1
ATOM 703 C CA . LEU A 1 92 ? 20.913 6.366 17.563 1.00 78.12 92 LEU A CA 1
ATOM 704 C C . LEU A 1 92 ? 20.133 6.027 18.837 1.00 78.12 92 LEU A C 1
ATOM 706 O O . LEU A 1 92 ? 20.645 5.297 19.684 1.00 78.12 92 LEU A O 1
ATOM 710 N N . SER A 1 93 ? 18.903 6.528 18.968 1.00 79.38 93 SER A N 1
ATOM 711 C CA . SER A 1 93 ? 18.035 6.258 20.117 1.00 79.38 93 SER A CA 1
ATOM 712 C C . SER A 1 93 ? 17.601 4.790 20.222 1.00 79.38 93 SER A C 1
ATOM 714 O O . SER A 1 93 ? 17.274 4.351 21.324 1.00 79.38 93 SER A O 1
ATOM 716 N N . ASP A 1 94 ? 17.652 4.030 19.124 1.00 80.62 94 ASP A N 1
ATOM 717 C CA . ASP A 1 94 ? 17.287 2.607 19.096 1.00 80.62 94 ASP A CA 1
ATOM 718 C C . ASP A 1 94 ? 18.464 1.694 19.475 1.00 80.62 94 ASP A C 1
ATOM 720 O O . ASP A 1 94 ? 18.257 0.594 19.984 1.00 80.62 94 ASP A O 1
ATOM 724 N N . TYR A 1 95 ? 19.703 2.165 19.290 1.00 81.75 95 TYR A N 1
ATOM 725 C CA . TYR A 1 95 ? 20.923 1.393 19.568 1.00 81.75 95 TYR A CA 1
ATOM 726 C C . TYR A 1 95 ? 21.614 1.794 20.876 1.00 81.75 95 TYR A C 1
ATOM 728 O O . TYR A 1 95 ? 22.286 0.971 21.499 1.00 81.75 95 TYR A O 1
ATOM 736 N N . ILE A 1 96 ? 21.466 3.048 21.315 1.00 85.00 96 ILE A N 1
ATOM 737 C CA . ILE A 1 96 ? 22.129 3.583 22.508 1.00 85.00 96 ILE A CA 1
ATOM 738 C C . ILE A 1 96 ? 21.088 3.871 23.590 1.00 85.00 96 ILE A C 1
ATOM 740 O O . ILE A 1 96 ? 20.340 4.846 23.521 1.00 85.00 96 ILE A O 1
ATOM 744 N N . TRP A 1 97 ? 21.086 3.043 24.638 1.00 80.31 97 TRP A N 1
ATOM 745 C CA . TRP A 1 97 ? 20.053 3.041 25.682 1.00 80.31 97 TRP A CA 1
ATOM 746 C C . TRP A 1 97 ? 19.848 4.398 26.383 1.00 80.31 97 TRP A C 1
ATOM 748 O O . TRP A 1 97 ? 18.714 4.746 26.707 1.00 80.31 97 TRP A O 1
ATOM 758 N N . PHE A 1 98 ? 20.906 5.194 26.584 1.00 84.31 98 PHE A N 1
ATOM 759 C CA . PHE A 1 98 ? 20.803 6.512 27.227 1.00 84.31 98 PHE A CA 1
ATOM 760 C C . PHE A 1 98 ? 20.353 7.629 26.268 1.00 84.31 98 PHE A C 1
ATOM 762 O O . PHE A 1 98 ? 19.929 8.691 26.719 1.00 84.31 98 PHE A O 1
ATOM 769 N N . CYS A 1 99 ? 20.383 7.392 24.952 1.00 77.81 99 CYS A N 1
ATOM 770 C CA . CYS A 1 99 ? 19.880 8.319 23.933 1.00 77.81 99 CYS A CA 1
ATOM 771 C C . CYS A 1 99 ? 18.392 8.111 23.613 1.00 77.81 99 CYS A C 1
ATOM 773 O O . CYS A 1 99 ? 17.828 8.873 22.824 1.00 77.81 99 CYS A O 1
ATOM 775 N N . LYS A 1 100 ? 17.743 7.105 24.215 1.00 72.44 100 LYS A N 1
ATOM 776 C CA . LYS A 1 100 ? 16.380 6.661 23.880 1.00 72.44 100 LYS A CA 1
ATOM 777 C C . LYS A 1 100 ? 15.327 7.775 23.906 1.00 72.44 100 LYS A C 1
ATOM 779 O O . LYS A 1 100 ? 14.429 7.784 23.075 1.00 72.44 100 LYS A O 1
ATOM 784 N N . ASN A 1 101 ? 15.465 8.741 24.816 1.00 74.69 101 ASN A N 1
ATOM 785 C CA . ASN A 1 101 ? 14.482 9.815 25.007 1.00 74.69 101 ASN A CA 1
ATOM 786 C C . ASN A 1 101 ? 14.941 11.180 24.470 1.00 74.69 101 ASN A C 1
ATOM 788 O O . ASN A 1 101 ? 14.239 12.171 24.653 1.00 74.69 101 ASN A O 1
ATOM 792 N N . LEU A 1 102 ? 16.124 11.257 23.856 1.00 77.06 102 LEU A N 1
ATOM 793 C CA . LEU A 1 102 ? 16.726 12.534 23.465 1.00 77.06 102 LEU A CA 1
ATOM 794 C C . LEU A 1 102 ? 16.314 12.997 22.061 1.00 77.06 102 LEU A C 1
ATOM 796 O O . LEU A 1 102 ? 16.489 14.172 21.756 1.00 77.06 102 LEU A O 1
ATOM 800 N N . ASP A 1 103 ? 15.775 12.098 21.224 1.00 79.56 103 ASP A N 1
ATOM 801 C CA . ASP A 1 103 ? 15.414 12.362 19.819 1.00 79.56 103 ASP A CA 1
ATOM 802 C C . ASP A 1 103 ? 16.495 13.179 19.079 1.00 79.56 103 ASP A C 1
ATOM 804 O O . ASP A 1 103 ? 16.213 14.179 18.418 1.00 79.56 103 ASP A O 1
ATOM 808 N N . LEU A 1 104 ? 17.765 12.776 19.233 1.00 78.94 104 LEU A N 1
ATOM 809 C CA . LEU A 1 104 ? 18.932 13.549 18.775 1.00 78.94 104 LEU A CA 1
ATOM 810 C C . LEU A 1 104 ? 18.921 13.811 17.263 1.00 78.94 104 LEU A C 1
ATOM 812 O O . LEU A 1 104 ? 19.482 14.800 16.799 1.00 78.94 104 LEU A O 1
ATOM 816 N N . GLN A 1 105 ? 18.278 12.928 16.498 1.00 81.50 105 GLN A N 1
ATOM 817 C CA . GLN A 1 105 ? 18.149 13.022 15.042 1.00 81.50 105 GLN A CA 1
ATOM 818 C C . GLN A 1 105 ? 16.797 13.603 14.593 1.00 81.50 105 GLN A C 1
ATOM 820 O O . GLN A 1 105 ? 16.566 13.758 13.394 1.00 81.50 105 GLN A O 1
ATOM 825 N N . GLY A 1 106 ? 15.899 13.933 15.529 1.00 81.94 106 GLY A N 1
ATOM 826 C CA . GLY A 1 106 ? 14.581 14.507 15.246 1.00 81.94 106 GLY A CA 1
ATOM 827 C C . GLY A 1 106 ? 13.589 13.547 14.578 1.00 81.94 106 GLY A C 1
ATOM 828 O O . GLY A 1 106 ? 12.556 13.994 14.067 1.00 81.94 106 GLY A O 1
ATOM 829 N N . PHE A 1 107 ? 13.889 12.244 14.540 1.00 80.50 107 PHE A N 1
ATOM 830 C CA . PHE A 1 107 ? 13.028 11.235 13.925 1.00 80.50 107 PHE A CA 1
ATOM 831 C C . PHE A 1 107 ? 11.725 11.045 14.693 1.00 80.50 107 PHE A C 1
ATOM 833 O O . PHE A 1 107 ? 10.683 10.897 14.060 1.00 80.50 107 PHE A O 1
ATOM 840 N N . GLY A 1 108 ? 11.744 11.128 16.023 1.00 79.81 108 GLY A N 1
ATOM 841 C CA . GLY A 1 108 ? 10.544 11.034 16.852 1.00 79.81 108 GLY A CA 1
ATOM 842 C C . GLY A 1 108 ? 9.555 12.159 16.550 1.00 79.81 108 GLY A C 1
ATOM 843 O O . GLY A 1 108 ? 8.381 11.902 16.274 1.00 79.81 108 GLY A O 1
ATOM 844 N N . LYS A 1 109 ? 10.027 13.411 16.513 1.00 84.12 109 LYS A N 1
ATOM 845 C CA . LYS A 1 109 ? 9.202 14.569 16.117 1.00 84.12 109 LYS A CA 1
ATOM 846 C C . LYS A 1 109 ? 8.666 14.442 14.693 1.00 84.12 109 LYS A C 1
ATOM 848 O O . LYS A 1 109 ? 7.500 14.756 14.452 1.00 84.12 109 LYS A O 1
ATOM 853 N N . ARG A 1 110 ? 9.496 13.986 13.752 1.00 81.56 110 ARG A N 1
ATOM 854 C CA . ARG A 1 110 ? 9.081 13.809 12.355 1.00 81.56 110 ARG A CA 1
ATOM 855 C C . ARG A 1 110 ? 8.028 12.712 12.219 1.00 81.56 110 ARG A C 1
ATOM 857 O O . ARG A 1 110 ? 6.998 12.958 11.601 1.00 81.56 110 ARG A O 1
ATOM 864 N N . LEU A 1 111 ? 8.231 11.563 12.861 1.00 80.69 111 LEU A N 1
ATOM 865 C CA . LEU A 1 111 ? 7.277 10.455 12.867 1.00 80.69 111 LEU A CA 1
ATOM 866 C C . LEU A 1 111 ? 5.950 10.865 13.510 1.00 80.69 111 LEU A C 1
ATOM 868 O O . LEU A 1 111 ? 4.894 10.525 12.987 1.00 80.69 111 LEU A O 1
ATOM 872 N N . LYS A 1 112 ? 5.985 11.653 14.592 1.00 84.12 112 LYS A N 1
ATOM 873 C CA . LYS A 1 112 ? 4.772 12.205 15.208 1.00 84.12 112 LYS A CA 1
ATOM 874 C C . LYS A 1 112 ? 3.988 13.081 14.227 1.00 84.12 112 LYS A C 1
ATOM 876 O O . LYS A 1 112 ? 2.792 12.876 14.071 1.00 84.12 112 LYS A O 1
ATOM 881 N N . LYS A 1 113 ? 4.661 13.994 13.520 1.00 84.56 113 LYS A N 1
ATOM 882 C CA . LYS A 1 113 ? 4.023 14.870 12.525 1.00 84.56 113 LYS A CA 1
ATOM 883 C C . LYS A 1 113 ? 3.429 14.090 11.348 1.00 84.56 113 LYS A C 1
ATOM 885 O O . LYS A 1 113 ? 2.350 14.424 10.870 1.00 84.56 113 LYS A O 1
ATOM 890 N N . VAL A 1 114 ? 4.136 13.067 10.866 1.00 82.25 114 VAL A N 1
ATOM 891 C CA . VAL A 1 114 ? 3.641 12.201 9.785 1.00 82.25 114 VAL A CA 1
ATOM 892 C C . VAL A 1 114 ? 2.442 11.385 10.263 1.00 82.25 114 VAL A C 1
ATOM 894 O O . VAL A 1 114 ? 1.438 11.323 9.561 1.00 82.25 114 VAL A O 1
ATOM 897 N N . ARG A 1 115 ? 2.500 10.846 11.487 1.00 82.44 115 ARG A N 1
ATOM 898 C CA . ARG A 1 115 ? 1.384 10.132 12.112 1.00 82.44 115 ARG A CA 1
ATOM 899 C C . ARG A 1 115 ? 0.150 11.016 12.263 1.00 82.44 115 ARG A C 1
ATOM 901 O O . ARG A 1 115 ? -0.925 10.557 11.925 1.00 82.44 115 ARG A O 1
ATOM 908 N N . GLU A 1 116 ? 0.294 12.252 12.740 1.00 87.00 116 GLU A N 1
ATOM 909 C CA . GLU A 1 116 ? -0.823 13.203 12.874 1.00 87.00 116 GLU A CA 1
ATOM 910 C C . GLU A 1 116 ? -1.491 13.474 11.519 1.00 87.00 116 GLU A C 1
ATOM 912 O O . GLU A 1 116 ? -2.706 13.365 11.398 1.00 87.00 116 GLU A O 1
ATOM 917 N N . ARG A 1 117 ? -0.698 13.725 10.470 1.00 84.44 117 ARG A N 1
ATOM 918 C CA . ARG A 1 117 ? -1.219 13.917 9.106 1.00 84.44 117 ARG A CA 1
ATOM 919 C C . ARG A 1 117 ? -1.918 12.678 8.558 1.00 84.44 117 ARG A C 1
ATOM 921 O O . ARG A 1 117 ? -2.956 12.799 7.916 1.00 84.44 117 ARG A O 1
ATOM 928 N N . PHE A 1 118 ? -1.333 11.503 8.786 1.00 83.81 118 PHE A N 1
ATOM 929 C CA . PHE A 1 118 ? -1.926 10.239 8.365 1.00 83.81 118 PHE A CA 1
ATOM 930 C C . PHE A 1 118 ? -3.252 9.994 9.085 1.00 83.81 118 PHE A C 1
ATOM 932 O O . PHE A 1 118 ? -4.222 9.594 8.451 1.00 83.81 118 PHE A O 1
ATOM 939 N N . ASP A 1 119 ? -3.304 10.286 10.384 1.00 87.12 119 ASP A N 1
ATOM 940 C CA . ASP A 1 119 ? -4.503 10.157 11.203 1.00 87.12 119 ASP A CA 1
ATOM 941 C C . ASP A 1 119 ? -5.635 11.051 10.687 1.00 87.12 119 ASP A C 1
ATOM 943 O O . ASP A 1 119 ? -6.708 10.548 10.373 1.00 87.12 119 ASP A O 1
ATOM 947 N N . GLU A 1 120 ? -5.372 12.348 10.501 1.00 86.94 120 GLU A N 1
ATOM 948 C CA . GLU A 1 120 ? -6.357 13.316 9.997 1.00 86.94 120 GLU A CA 1
ATOM 949 C C . GLU A 1 120 ? -6.934 12.919 8.635 1.00 86.94 120 GLU A C 1
ATOM 951 O O . GLU A 1 120 ? -8.133 13.042 8.393 1.00 86.94 120 GLU A O 1
ATOM 956 N N . MET A 1 121 ? -6.078 12.456 7.730 1.00 83.94 121 MET A N 1
ATOM 957 C CA . MET A 1 121 ? -6.475 12.056 6.385 1.00 83.94 121 MET A CA 1
ATOM 958 C C . MET A 1 121 ? -7.248 10.732 6.401 1.00 83.94 121 MET A C 1
ATOM 960 O O . MET A 1 121 ? -8.292 10.635 5.765 1.00 83.94 121 MET A O 1
ATOM 964 N N . MET A 1 122 ? -6.807 9.735 7.172 1.00 84.94 122 MET A N 1
ATOM 965 C CA . MET A 1 122 ? -7.540 8.474 7.302 1.00 84.94 122 MET A CA 1
ATOM 966 C C . MET A 1 122 ? -8.898 8.647 7.979 1.00 84.94 122 MET A C 1
ATOM 968 O O . MET A 1 122 ? -9.844 7.957 7.613 1.00 84.94 122 MET A O 1
ATOM 972 N N . GLU A 1 123 ? -9.016 9.544 8.958 1.00 89.38 123 GLU A N 1
ATOM 973 C CA . GLU A 1 123 ? -10.306 9.848 9.582 1.00 89.38 123 GLU A CA 1
ATOM 974 C C . GLU A 1 123 ? -11.299 10.411 8.555 1.00 89.38 123 GLU A C 1
ATOM 976 O O . GLU A 1 123 ? -12.436 9.941 8.508 1.00 89.38 123 GLU A O 1
ATOM 981 N N . LYS A 1 124 ? -10.854 11.321 7.675 1.00 85.69 124 LYS A N 1
ATOM 982 C CA . LYS A 1 124 ? -11.676 11.830 6.563 1.00 85.69 124 LYS A CA 1
ATOM 983 C C . LYS A 1 124 ? -12.108 10.713 5.617 1.00 85.69 124 LYS A C 1
ATOM 985 O O . LYS A 1 124 ? -13.304 10.557 5.399 1.00 85.69 124 LYS A O 1
ATOM 990 N N . ILE A 1 125 ? -11.164 9.893 5.149 1.00 83.62 125 ILE A N 1
ATOM 991 C CA . ILE A 1 125 ? -11.445 8.774 4.233 1.00 83.62 125 ILE A CA 1
ATOM 992 C C . ILE A 1 125 ? -12.474 7.819 4.844 1.00 83.62 125 ILE A C 1
ATOM 994 O O . ILE A 1 125 ? -13.444 7.436 4.195 1.00 83.62 125 ILE A O 1
ATOM 998 N N . ILE A 1 126 ? -12.309 7.451 6.119 1.00 86.38 126 ILE A N 1
ATOM 999 C CA . ILE A 1 126 ? -13.254 6.559 6.799 1.00 86.38 126 ILE A CA 1
ATOM 1000 C C . ILE A 1 126 ? -14.650 7.190 6.870 1.00 86.38 126 ILE A C 1
ATOM 1002 O O . ILE A 1 126 ? -15.647 6.488 6.677 1.00 86.38 126 ILE A O 1
ATOM 1006 N N . ASP A 1 127 ? -14.746 8.481 7.175 1.00 86.25 127 ASP A N 1
ATOM 1007 C CA . ASP A 1 127 ? -16.031 9.167 7.292 1.00 86.25 127 ASP A CA 1
ATOM 1008 C C . ASP A 1 127 ? -16.721 9.311 5.926 1.00 86.25 127 ASP A C 1
ATOM 1010 O O . ASP A 1 127 ? -17.927 9.068 5.818 1.00 86.25 127 ASP A O 1
ATOM 1014 N N . GLU A 1 128 ? -15.967 9.608 4.869 1.00 81.81 128 GLU A N 1
ATOM 1015 C CA . GLU A 1 128 ? -16.464 9.639 3.492 1.00 81.81 128 GLU A CA 1
ATOM 1016 C C . GLU A 1 128 ? -16.951 8.266 3.024 1.00 81.81 128 GLU A C 1
ATOM 1018 O O . GLU A 1 128 ? -18.079 8.155 2.535 1.00 81.81 128 GLU A O 1
ATOM 1023 N N . HIS A 1 129 ? -16.179 7.201 3.262 1.00 79.75 129 HIS A N 1
ATOM 1024 C CA . HIS A 1 129 ? -16.598 5.821 2.982 1.00 79.75 129 HIS A CA 1
ATOM 1025 C C . HIS A 1 12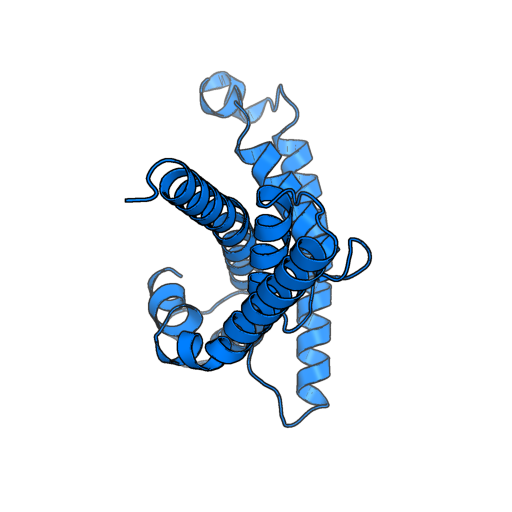9 ? -17.883 5.451 3.722 1.00 79.75 129 HIS A C 1
ATOM 1027 O O . HIS A 1 129 ? -18.797 4.849 3.153 1.00 79.75 129 HIS A O 1
ATOM 1033 N N . GLN A 1 130 ? -18.003 5.830 4.997 1.00 80.12 130 GLN A N 1
ATOM 1034 C CA . GLN A 1 130 ? -19.213 5.567 5.776 1.00 80.12 130 GLN A CA 1
ATOM 1035 C C . GLN A 1 130 ? -20.433 6.334 5.264 1.00 80.12 130 GLN A C 1
ATOM 1037 O O . GLN A 1 130 ? -21.546 5.809 5.368 1.00 80.12 130 GLN A O 1
ATOM 1042 N N . ASN A 1 131 ? -20.246 7.541 4.733 1.00 79.81 131 ASN A N 1
ATOM 1043 C CA . ASN A 1 131 ? -21.318 8.327 4.129 1.00 79.81 131 ASN A CA 1
ATOM 1044 C C . ASN A 1 131 ? -21.741 7.738 2.777 1.00 79.81 131 ASN A C 1
ATOM 1046 O O . ASN A 1 131 ? -22.929 7.464 2.601 1.00 79.81 131 ASN A O 1
ATOM 1050 N N . LYS A 1 132 ? -20.788 7.412 1.889 1.00 75.12 132 LYS A N 1
ATOM 1051 C CA . LYS A 1 132 ? -21.048 6.744 0.596 1.00 75.12 132 LYS A CA 1
ATOM 1052 C C . LYS A 1 132 ? -21.862 5.453 0.785 1.00 75.12 132 LYS A C 1
ATOM 1054 O O . LYS A 1 132 ? -22.880 5.255 0.123 1.00 75.12 132 LYS A O 1
ATOM 1059 N N . ARG A 1 133 ? -21.519 4.640 1.793 1.00 71.69 133 ARG A N 1
ATOM 1060 C CA . ARG A 1 133 ? -22.255 3.415 2.177 1.00 71.69 133 ARG A CA 1
ATOM 1061 C C . ARG A 1 133 ? -23.702 3.626 2.629 1.00 71.69 133 ARG A C 1
ATOM 1063 O O . ARG A 1 133 ? -24.493 2.688 2.602 1.00 71.69 133 ARG A O 1
ATOM 1070 N N . ARG A 1 134 ? -24.054 4.808 3.140 1.00 71.31 134 ARG A N 1
ATOM 1071 C CA . ARG A 1 134 ? -25.443 5.119 3.529 1.00 71.31 134 ARG A CA 1
ATOM 1072 C C . ARG A 1 134 ? -26.296 5.480 2.317 1.00 71.31 134 ARG A C 1
ATOM 1074 O O . ARG A 1 134 ? -27.512 5.310 2.368 1.00 71.31 134 ARG A O 1
ATOM 1081 N N . GLU A 1 135 ? -25.663 5.976 1.260 1.00 68.88 135 GLU A N 1
ATOM 1082 C CA . GLU A 1 135 ? -26.311 6.494 0.056 1.00 68.88 135 GLU A CA 1
ATOM 1083 C C . GLU A 1 135 ? -26.413 5.437 -1.056 1.00 68.88 135 GLU A C 1
ATOM 1085 O O . GLU A 1 135 ? -27.422 5.384 -1.762 1.00 68.88 135 GLU A O 1
ATOM 1090 N N . SER A 1 136 ? -25.421 4.548 -1.181 1.00 59.06 136 SER A N 1
ATOM 1091 C CA . SER A 1 136 ? -25.387 3.456 -2.161 1.00 59.06 136 SER A CA 1
ATOM 1092 C C . SER A 1 136 ? -25.808 2.114 -1.522 1.00 59.06 136 SER A C 1
ATOM 1094 O O . SER A 1 136 ? -25.400 1.767 -0.416 1.00 59.06 136 SER A O 1
ATOM 1096 N N . LYS A 1 137 ? -26.666 1.335 -2.206 1.00 55.62 137 LYS A N 1
ATOM 1097 C CA . LYS A 1 137 ? -27.063 -0.039 -1.801 1.00 55.62 137 LYS A CA 1
ATOM 1098 C C . LYS A 1 137 ? -26.238 -1.138 -2.476 1.00 55.62 137 LYS A C 1
ATOM 1100 O O . LYS A 1 137 ? -26.481 -2.319 -2.230 1.00 55.62 137 LYS A O 1
ATOM 1105 N N . VAL A 1 138 ? -25.329 -0.767 -3.367 1.00 53.41 138 VAL A N 1
ATOM 1106 C CA . VAL A 1 138 ? -24.562 -1.698 -4.191 1.00 53.41 138 VAL A CA 1
ATOM 1107 C C . VAL A 1 138 ? -23.136 -1.194 -4.173 1.00 53.41 138 VAL A C 1
ATOM 1109 O O . VAL A 1 138 ? -22.849 -0.221 -4.855 1.00 53.41 138 VAL A O 1
ATOM 1112 N N . ASP A 1 139 ? -22.263 -1.841 -3.409 1.00 56.03 139 ASP A N 1
ATOM 1113 C CA . ASP A 1 139 ? -20.840 -1.544 -3.501 1.00 56.03 139 ASP A CA 1
ATOM 1114 C C . ASP A 1 139 ? -19.999 -2.812 -3.466 1.00 56.03 139 ASP A C 1
ATOM 1116 O O . ASP A 1 139 ? -20.250 -3.763 -2.716 1.00 56.03 139 ASP A O 1
ATOM 1120 N N . VAL A 1 140 ? -19.003 -2.817 -4.346 1.00 57.47 140 VAL A N 1
ATOM 1121 C CA . VAL A 1 140 ? -17.895 -3.763 -4.323 1.00 57.47 140 VAL A CA 1
ATOM 1122 C C . VAL A 1 140 ? -17.152 -3.513 -3.015 1.00 57.47 140 VAL A C 1
ATOM 1124 O O . VAL A 1 140 ? -16.613 -2.432 -2.816 1.00 57.47 140 VAL A O 1
ATOM 1127 N N . LYS A 1 141 ? -17.145 -4.493 -2.106 1.00 74.94 141 LYS A N 1
ATOM 1128 C CA . LYS A 1 141 ? -16.468 -4.340 -0.814 1.00 74.94 141 LYS A CA 1
ATOM 1129 C C . LYS A 1 141 ? -14.954 -4.274 -1.006 1.00 74.94 141 LYS A C 1
ATOM 1131 O O . LYS A 1 141 ? -14.354 -5.243 -1.474 1.00 74.94 141 LYS A O 1
ATOM 1136 N N . ASP A 1 142 ? -14.346 -3.175 -0.579 1.00 86.12 142 ASP A N 1
ATOM 1137 C CA . ASP A 1 142 ? -12.899 -3.074 -0.391 1.00 86.12 142 ASP A CA 1
ATOM 1138 C C . ASP A 1 142 ? -12.454 -3.546 1.007 1.00 86.12 142 ASP A C 1
ATOM 1140 O O . ASP A 1 142 ? -13.242 -4.026 1.831 1.00 86.12 142 ASP A O 1
ATOM 1144 N N . LEU A 1 143 ? -11.148 -3.497 1.273 1.00 88.94 143 LEU A N 1
ATOM 1145 C CA . LEU A 1 143 ? -10.609 -3.935 2.561 1.00 88.94 143 LEU A CA 1
ATOM 1146 C C . LEU A 1 143 ? -10.992 -2.994 3.710 1.00 88.94 143 LEU A C 1
ATOM 1148 O O . LEU A 1 143 ? -11.174 -3.477 4.832 1.00 88.94 143 LEU A O 1
ATOM 1152 N N . LEU A 1 144 ? -11.122 -1.685 3.466 1.00 89.19 144 LEU A N 1
ATOM 1153 C CA . LEU A 1 144 ? -11.581 -0.735 4.483 1.00 89.19 144 LEU A CA 1
ATOM 1154 C C . LEU A 1 144 ? -13.019 -1.060 4.896 1.00 89.19 144 LEU A C 1
ATOM 1156 O O . LEU A 1 144 ? -13.340 -1.131 6.083 1.00 89.19 144 LEU A O 1
ATOM 1160 N N . ASP A 1 145 ? -13.852 -1.361 3.919 1.00 86.81 145 ASP A N 1
ATOM 1161 C CA . ASP A 1 145 ? -15.218 -1.819 4.070 1.00 86.81 145 ASP A CA 1
ATOM 1162 C C . ASP A 1 145 ? -15.347 -3.077 4.935 1.00 86.81 145 ASP A C 1
ATOM 1164 O O . ASP A 1 145 ? -16.171 -3.131 5.856 1.00 86.81 145 ASP A O 1
ATOM 1168 N N . ILE A 1 146 ? -14.505 -4.078 4.675 1.00 88.06 146 ILE A N 1
ATOM 1169 C CA . ILE A 1 146 ? -14.445 -5.313 5.467 1.00 88.06 146 ILE A CA 1
ATOM 1170 C C . ILE A 1 146 ? -14.007 -5.008 6.906 1.00 88.06 146 ILE A C 1
ATOM 1172 O O . ILE A 1 146 ? -14.598 -5.521 7.859 1.00 88.06 146 ILE A O 1
ATOM 1176 N N . LEU A 1 147 ? -13.002 -4.148 7.091 1.00 89.12 147 LEU A N 1
ATOM 1177 C CA . LEU A 1 147 ? -12.527 -3.733 8.415 1.00 89.12 147 LEU A CA 1
ATOM 1178 C C . LEU A 1 147 ? -13.601 -2.982 9.215 1.00 89.12 147 LEU A C 1
ATOM 1180 O O . LEU A 1 147 ? -13.748 -3.220 10.416 1.00 89.12 147 LEU A O 1
ATOM 1184 N N . LEU A 1 148 ? -14.365 -2.105 8.564 1.00 87.88 148 LEU A N 1
ATOM 1185 C CA . LEU A 1 148 ? -15.465 -1.364 9.182 1.00 87.88 148 LEU A CA 1
ATOM 1186 C C . LEU A 1 148 ? -16.633 -2.273 9.569 1.00 87.88 148 LEU A C 1
ATOM 1188 O O . LEU A 1 148 ? -17.230 -2.067 10.628 1.00 87.88 148 LEU A O 1
ATOM 1192 N N . ASP A 1 149 ? -16.949 -3.277 8.750 1.00 86.69 149 ASP A N 1
ATOM 1193 C CA . ASP A 1 149 ? -17.973 -4.277 9.070 1.00 86.69 149 ASP A CA 1
ATOM 1194 C C . ASP A 1 149 ? -17.564 -5.098 10.301 1.00 86.69 149 ASP A C 1
ATOM 1196 O O . ASP A 1 149 ? -18.343 -5.237 11.245 1.00 86.69 149 ASP A O 1
ATOM 1200 N N . LEU A 1 150 ? -16.309 -5.552 10.345 1.00 84.62 150 LEU A N 1
ATOM 1201 C CA . LEU A 1 150 ? -15.754 -6.298 11.478 1.00 84.62 150 LEU A CA 1
ATOM 1202 C C . LEU A 1 150 ? -15.685 -5.463 12.765 1.00 84.62 150 LEU A C 1
ATOM 1204 O O . LEU A 1 150 ? -15.822 -6.007 13.858 1.00 84.62 150 LEU A O 1
ATOM 1208 N N . ALA A 1 151 ? -15.490 -4.147 12.662 1.00 85.75 151 ALA A N 1
ATOM 1209 C CA . ALA A 1 151 ? -15.514 -3.251 13.818 1.00 85.75 151 ALA A CA 1
ATOM 1210 C C . ALA A 1 151 ? -16.922 -3.039 14.393 1.00 85.75 151 ALA A C 1
ATOM 1212 O O . ALA A 1 151 ? -17.062 -2.755 15.584 1.00 85.75 151 ALA A O 1
ATOM 1213 N N . LYS A 1 152 ? -17.963 -3.175 13.564 1.00 83.12 152 LYS A N 1
ATOM 1214 C CA . LYS A 1 152 ? -19.368 -3.052 13.979 1.00 83.12 152 LYS A CA 1
ATOM 1215 C C . LYS A 1 152 ? -19.973 -4.369 14.457 1.00 83.12 152 LYS A C 1
ATOM 1217 O O . LYS A 1 152 ? -21.016 -4.325 15.104 1.00 83.12 152 LYS A O 1
ATOM 1222 N N . ASP A 1 153 ? -19.352 -5.508 14.152 1.00 80.69 153 ASP A N 1
ATOM 1223 C CA . ASP A 1 153 ? -19.856 -6.828 14.522 1.00 80.69 153 ASP A CA 1
ATOM 1224 C C . ASP A 1 153 ? -19.811 -7.042 16.053 1.00 80.69 153 ASP A C 1
ATOM 1226 O O . ASP A 1 153 ? -18.728 -7.168 16.637 1.00 80.69 153 ASP A O 1
ATOM 1230 N N . PRO A 1 154 ? -20.975 -7.117 16.730 1.00 71.56 154 PRO A N 1
ATOM 1231 C CA . PRO A 1 154 ? -21.034 -7.330 18.173 1.00 71.56 154 PRO A CA 1
ATOM 1232 C C . PRO A 1 154 ? -20.617 -8.750 18.585 1.00 71.56 154 PRO A C 1
ATOM 1234 O O . PRO A 1 154 ? -20.352 -8.972 19.767 1.00 71.56 154 PRO A O 1
ATOM 1237 N N . SER A 1 155 ? -20.570 -9.698 17.643 1.00 73.56 155 SER A N 1
ATOM 1238 C CA . SER A 1 155 ? -20.195 -11.098 17.867 1.00 73.56 155 SER A CA 1
ATOM 1239 C C . SER A 1 155 ? -18.704 -11.379 17.659 1.00 73.56 155 SER A C 1
ATOM 1241 O O . SER A 1 155 ? -18.234 -12.470 17.983 1.00 73.56 155 SER A O 1
ATOM 1243 N N . SER A 1 156 ? -17.944 -10.395 17.168 1.00 71.44 156 SER A N 1
ATOM 1244 C CA . SER A 1 156 ? -16.508 -10.547 16.947 1.00 71.44 156 SER A CA 1
ATOM 1245 C C . SER A 1 156 ? -15.759 -10.775 18.266 1.00 71.44 156 SER A C 1
ATOM 1247 O O . SER A 1 156 ? -15.860 -9.984 19.207 1.00 71.44 156 SER A O 1
ATOM 1249 N N . GLU A 1 157 ? -14.922 -11.821 18.305 1.00 68.38 157 GLU A N 1
ATOM 1250 C CA . GLU A 1 157 ? -14.008 -12.116 19.424 1.00 68.38 157 GLU A CA 1
ATOM 1251 C C . GLU A 1 157 ? -13.062 -10.938 19.730 1.00 68.38 157 GLU A C 1
ATOM 1253 O O . GLU A 1 157 ? -12.570 -10.800 20.851 1.00 68.38 157 GLU A O 1
ATOM 1258 N N . MET A 1 158 ? -12.795 -10.082 18.736 1.00 72.06 158 MET A N 1
ATOM 1259 C CA . MET A 1 158 ? -11.941 -8.907 18.862 1.00 72.06 158 MET A CA 1
ATOM 1260 C C . MET A 1 158 ? -12.681 -7.651 18.401 1.00 72.06 158 MET A C 1
ATOM 1262 O O . MET A 1 158 ? -12.979 -7.490 17.217 1.00 72.06 158 MET A O 1
ATOM 1266 N N . LYS A 1 159 ? -12.892 -6.710 19.326 1.00 78.62 159 LYS A N 1
ATOM 1267 C CA . LYS A 1 159 ? -13.408 -5.378 18.997 1.00 78.62 159 LYS A CA 1
ATOM 1268 C C . LYS A 1 159 ? -12.313 -4.552 18.328 1.00 78.62 159 LYS A C 1
ATOM 1270 O O . LYS A 1 159 ? -11.368 -4.129 18.992 1.00 78.62 159 LYS A O 1
ATOM 1275 N N . LEU A 1 160 ? -12.434 -4.346 17.020 1.00 84.94 160 LEU A N 1
ATOM 1276 C CA . LEU A 1 160 ? -11.553 -3.449 16.278 1.00 84.94 160 LEU A CA 1
ATOM 1277 C C . LEU A 1 160 ? -11.880 -1.995 16.621 1.00 84.94 160 LEU A C 1
ATOM 1279 O O . LEU A 1 160 ? -13.026 -1.565 16.507 1.00 84.94 160 LEU A O 1
ATOM 1283 N N . THR A 1 161 ? -10.867 -1.227 17.016 1.00 88.56 161 THR A N 1
ATOM 1284 C CA . THR A 1 161 ? -10.980 0.233 17.128 1.00 88.56 161 THR A CA 1
ATOM 1285 C C . THR A 1 161 ? -10.630 0.901 15.797 1.00 88.56 161 THR A C 1
ATOM 1287 O O . THR A 1 161 ? -9.938 0.308 14.965 1.00 88.56 161 THR A O 1
ATOM 1290 N N . ARG A 1 162 ? -11.042 2.163 15.599 1.00 87.50 162 ARG A N 1
ATOM 1291 C CA . ARG A 1 162 ? -10.612 2.961 14.430 1.00 87.50 162 ARG A CA 1
ATOM 1292 C C . ARG A 1 162 ? -9.087 3.035 14.328 1.00 87.50 162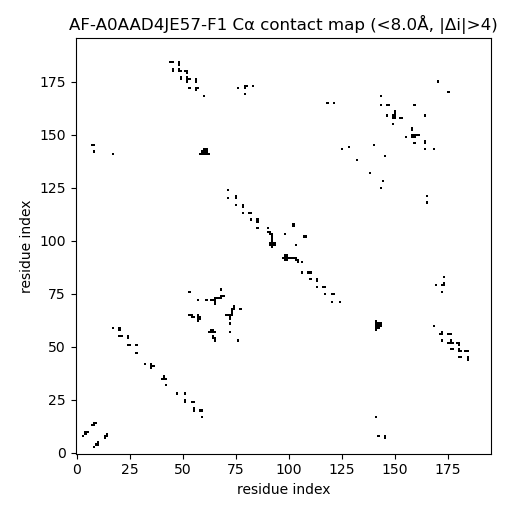 ARG A C 1
ATOM 1294 O O . ARG A 1 162 ? -8.545 2.879 13.242 1.00 87.50 162 ARG A O 1
ATOM 1301 N N . ASP A 1 163 ? -8.388 3.154 15.455 1.00 88.44 163 ASP A N 1
ATOM 1302 C CA . ASP A 1 163 ? -6.921 3.142 15.479 1.00 88.44 163 ASP A CA 1
ATOM 1303 C C . ASP A 1 163 ? -6.331 1.821 14.975 1.00 88.44 163 ASP A C 1
ATOM 1305 O O . ASP A 1 163 ? -5.312 1.827 14.285 1.00 88.44 163 ASP A O 1
ATOM 1309 N N . ASN A 1 164 ? -6.971 0.680 15.262 1.00 88.62 164 ASN A N 1
ATOM 1310 C CA . ASN A 1 164 ? -6.539 -0.600 14.700 1.00 88.62 164 ASN A CA 1
ATOM 1311 C C . ASN A 1 164 ? -6.742 -0.657 13.183 1.00 88.62 164 ASN A C 1
ATOM 1313 O O . ASN A 1 164 ? -5.881 -1.192 12.491 1.00 88.62 164 ASN A O 1
ATOM 1317 N N . ILE A 1 165 ? -7.844 -0.104 12.671 1.00 89.56 165 ILE A N 1
ATOM 1318 C CA . ILE A 1 165 ? -8.118 -0.031 11.227 1.00 89.56 165 ILE A CA 1
ATOM 1319 C C . ILE A 1 165 ? -7.057 0.830 10.535 1.00 89.56 165 ILE A C 1
ATOM 1321 O O . ILE A 1 165 ? -6.413 0.364 9.596 1.00 89.56 165 ILE A O 1
ATOM 1325 N N . LYS A 1 166 ? -6.817 2.045 11.045 1.00 89.56 166 LYS A N 1
ATOM 1326 C CA . LYS A 1 166 ? -5.796 2.969 10.526 1.00 89.56 166 LYS A CA 1
ATOM 1327 C C . LYS A 1 166 ? -4.408 2.326 10.511 1.00 89.56 166 LYS A C 1
ATOM 1329 O O . LYS A 1 166 ? -3.708 2.413 9.507 1.00 89.56 166 LYS A O 1
ATOM 1334 N N . ALA A 1 167 ? -4.036 1.628 11.586 1.00 88.12 167 ALA A N 1
ATOM 1335 C CA . ALA A 1 167 ? -2.756 0.927 11.668 1.00 88.12 167 ALA A CA 1
ATOM 1336 C C . ALA A 1 167 ? -2.631 -0.208 10.638 1.00 88.12 167 ALA A C 1
ATOM 1338 O O . ALA A 1 167 ? -1.607 -0.309 9.972 1.00 88.12 167 ALA A O 1
ATOM 1339 N N . VAL A 1 168 ? -3.672 -1.030 10.453 1.00 89.19 168 VAL A N 1
ATOM 1340 C CA . VAL A 1 168 ? -3.650 -2.108 9.444 1.00 89.19 168 VAL A CA 1
ATOM 1341 C C . VAL A 1 168 ? -3.518 -1.550 8.035 1.00 89.19 168 VAL A C 1
ATOM 1343 O O . VAL A 1 168 ? -2.765 -2.095 7.236 1.00 89.19 168 VAL A O 1
ATOM 1346 N N . ILE A 1 169 ? -4.236 -0.472 7.725 1.00 87.69 169 ILE A N 1
ATOM 1347 C CA . ILE A 1 169 ? -4.150 0.179 6.417 1.00 87.69 169 ILE A CA 1
ATOM 1348 C C . ILE A 1 169 ? -2.736 0.714 6.187 1.00 87.69 169 ILE A C 1
ATOM 1350 O O . ILE A 1 169 ? -2.147 0.436 5.145 1.00 87.69 169 ILE A O 1
ATOM 1354 N N . MET A 1 170 ? -2.159 1.397 7.179 1.00 86.25 170 MET A N 1
ATOM 1355 C CA . MET A 1 170 ? -0.774 1.865 7.118 1.00 86.25 170 MET A CA 1
ATOM 1356 C C . MET A 1 170 ? 0.198 0.713 6.822 1.00 86.25 170 MET A C 1
ATOM 1358 O O . MET A 1 170 ? 1.022 0.831 5.916 1.00 86.25 170 MET A O 1
ATOM 1362 N N . ASP A 1 171 ? 0.066 -0.411 7.531 1.00 86.31 171 ASP A N 1
ATOM 1363 C CA . ASP A 1 171 ? 0.917 -1.590 7.342 1.00 86.31 171 ASP A CA 1
ATOM 1364 C C . ASP A 1 171 ? 0.750 -2.209 5.943 1.00 86.31 171 ASP A C 1
ATOM 1366 O O . ASP A 1 171 ? 1.743 -2.592 5.324 1.00 86.31 171 ASP A O 1
ATOM 1370 N N . LEU A 1 172 ? -0.478 -2.286 5.412 1.00 87.00 172 LEU A N 1
ATOM 1371 C CA . LEU A 1 172 ? -0.751 -2.841 4.079 1.00 87.00 172 LEU A CA 1
ATOM 1372 C C . LEU A 1 172 ? -0.071 -2.033 2.970 1.00 87.00 172 LEU A C 1
ATOM 1374 O O . LEU A 1 172 ? 0.575 -2.609 2.095 1.00 87.00 172 LEU A O 1
ATOM 1378 N N . PHE A 1 173 ? -0.184 -0.709 3.020 1.00 83.50 173 PHE A N 1
ATOM 1379 C CA . PHE A 1 173 ? 0.464 0.178 2.056 1.00 83.50 173 PHE A CA 1
ATOM 1380 C C . PHE A 1 173 ? 1.987 0.195 2.221 1.00 83.50 173 PHE A C 1
ATOM 1382 O O . PHE A 1 173 ? 2.703 0.108 1.224 1.00 83.50 173 PHE A O 1
ATOM 1389 N N . ALA A 1 174 ? 2.497 0.272 3.453 1.00 81.94 174 ALA A N 1
ATOM 1390 C CA . ALA A 1 174 ? 3.937 0.320 3.701 1.00 81.94 174 ALA A CA 1
ATOM 1391 C C . ALA A 1 174 ? 4.631 -0.974 3.259 1.00 81.94 174 ALA A C 1
ATOM 1393 O O . ALA A 1 174 ? 5.663 -0.935 2.593 1.00 81.94 174 ALA A O 1
ATOM 1394 N N . ALA A 1 175 ? 4.059 -2.126 3.613 1.00 84.12 175 ALA A N 1
ATOM 1395 C CA . ALA A 1 175 ? 4.673 -3.416 3.337 1.00 84.12 175 ALA A CA 1
ATOM 1396 C C . ALA A 1 175 ? 4.386 -3.922 1.922 1.00 84.12 175 ALA A C 1
ATOM 1398 O O . ALA A 1 175 ? 5.233 -4.601 1.354 1.00 84.12 175 ALA A O 1
ATOM 1399 N N . GLY A 1 176 ? 3.214 -3.638 1.349 1.00 83.12 176 GLY A N 1
ATOM 1400 C CA . GLY A 1 176 ? 2.776 -4.275 0.105 1.00 83.12 176 GLY A CA 1
ATOM 1401 C C . GLY A 1 176 ? 3.242 -3.594 -1.187 1.00 83.12 176 GLY A C 1
ATOM 1402 O O . GLY A 1 176 ? 3.124 -4.196 -2.255 1.00 83.12 176 GLY A O 1
ATOM 1403 N N . THR A 1 177 ? 3.755 -2.364 -1.118 1.00 83.56 177 THR A N 1
ATOM 1404 C CA . THR A 1 177 ? 4.067 -1.548 -2.305 1.00 83.56 177 THR A CA 1
ATOM 1405 C C . THR A 1 177 ? 5.493 -1.775 -2.807 1.00 83.56 177 THR A C 1
ATOM 1407 O O . THR A 1 177 ? 5.680 -2.439 -3.831 1.00 83.56 177 THR A O 1
ATOM 1410 N N . ASP A 1 178 ? 6.499 -1.263 -2.090 1.00 83.88 178 ASP A N 1
ATOM 1411 C CA . ASP A 1 178 ? 7.907 -1.308 -2.512 1.00 83.88 178 ASP A CA 1
ATOM 1412 C C . ASP A 1 178 ? 8.443 -2.746 -2.539 1.00 83.88 178 ASP A C 1
ATOM 1414 O O . ASP A 1 178 ? 9.056 -3.151 -3.521 1.00 83.88 178 ASP A O 1
ATOM 1418 N N . THR A 1 179 ? 8.125 -3.574 -1.537 1.00 88.06 179 THR A N 1
ATOM 1419 C CA . THR A 1 179 ? 8.622 -4.964 -1.489 1.00 88.06 179 THR A CA 1
ATOM 1420 C C . THR A 1 179 ? 8.190 -5.777 -2.714 1.00 88.06 179 THR A C 1
ATOM 1422 O O . THR A 1 179 ? 9.021 -6.426 -3.351 1.00 88.06 179 THR A O 1
ATOM 1425 N N . THR A 1 180 ? 6.909 -5.693 -3.092 1.00 91.25 180 THR A N 1
ATOM 1426 C CA . THR A 1 180 ? 6.348 -6.383 -4.259 1.00 91.25 180 THR A CA 1
ATOM 1427 C C . THR A 1 180 ? 6.938 -5.838 -5.557 1.00 91.25 180 THR A C 1
ATOM 1429 O O . THR A 1 180 ? 7.309 -6.619 -6.432 1.00 91.25 180 THR A O 1
ATOM 1432 N N . ALA A 1 181 ? 7.068 -4.512 -5.681 1.00 90.38 181 ALA A N 1
ATOM 1433 C CA . ALA A 1 181 ? 7.629 -3.890 -6.878 1.00 90.38 181 ALA A CA 1
ATOM 1434 C C . ALA A 1 181 ? 9.082 -4.328 -7.097 1.00 90.38 181 ALA A C 1
ATOM 1436 O O . ALA A 1 181 ? 9.434 -4.751 -8.196 1.00 90.38 181 ALA A O 1
ATOM 1437 N N . ARG A 1 182 ? 9.896 -4.324 -6.034 1.00 91.75 182 ARG A N 1
ATOM 1438 C CA . ARG A 1 182 ? 11.293 -4.772 -6.080 1.00 91.75 182 ARG A CA 1
ATOM 1439 C C . ARG A 1 182 ? 11.419 -6.254 -6.385 1.00 91.75 182 ARG A C 1
ATOM 1441 O O . ARG A 1 182 ? 12.279 -6.630 -7.173 1.00 91.75 182 ARG A O 1
ATOM 1448 N N . ALA A 1 183 ? 10.565 -7.096 -5.810 1.00 95.38 183 ALA A N 1
ATOM 1449 C CA . ALA A 1 183 ? 10.576 -8.524 -6.111 1.00 95.38 183 ALA A CA 1
ATOM 1450 C C . ALA A 1 183 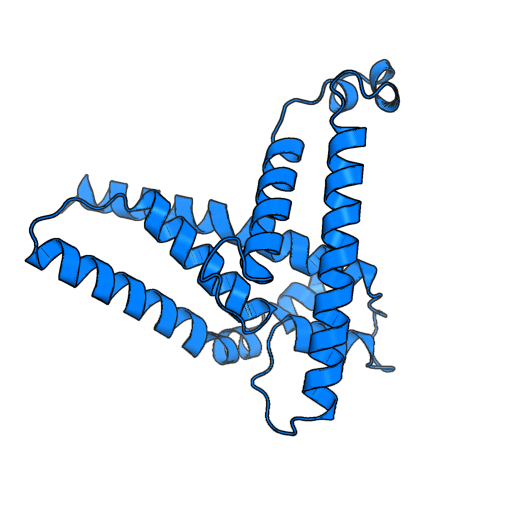? 10.317 -8.795 -7.604 1.00 95.38 183 ALA A C 1
ATOM 1452 O O . ALA A 1 183 ? 11.028 -9.594 -8.212 1.00 95.38 183 ALA A O 1
ATOM 1453 N N . ILE A 1 184 ? 9.342 -8.104 -8.206 1.00 94.88 184 ILE A N 1
ATOM 1454 C CA . ILE A 1 184 ? 9.034 -8.244 -9.637 1.00 94.88 184 ILE A CA 1
ATOM 1455 C C . ILE A 1 184 ? 10.155 -7.649 -10.498 1.00 94.88 184 ILE A C 1
ATOM 1457 O O . ILE A 1 184 ? 10.541 -8.261 -11.489 1.00 94.88 184 ILE A O 1
ATOM 1461 N N . GLU A 1 185 ? 10.708 -6.496 -10.118 1.00 94.00 185 GLU A N 1
ATOM 1462 C CA . GLU A 1 185 ? 11.836 -5.862 -10.815 1.00 94.00 185 GLU A CA 1
ATOM 1463 C C . GLU A 1 185 ? 13.040 -6.809 -10.895 1.00 94.00 185 GLU A C 1
ATOM 1465 O O . GLU A 1 185 ? 13.567 -7.046 -11.982 1.00 94.00 185 GLU A O 1
ATOM 1470 N N . TRP A 1 186 ? 13.423 -7.414 -9.767 1.00 95.44 186 TRP A N 1
ATOM 1471 C CA . TRP A 1 186 ? 14.491 -8.410 -9.720 1.00 95.44 186 TRP A CA 1
ATOM 1472 C C . TRP A 1 186 ? 14.160 -9.651 -10.544 1.00 95.44 186 TRP A C 1
ATOM 1474 O O . TRP A 1 186 ? 15.013 -10.123 -11.287 1.00 95.44 186 TRP A O 1
ATOM 1484 N N . ALA A 1 187 ? 12.926 -10.154 -10.471 1.00 96.06 187 ALA A N 1
ATOM 1485 C CA . ALA A 1 187 ? 12.513 -11.297 -11.279 1.00 96.06 187 ALA A CA 1
ATOM 1486 C C . ALA A 1 187 ? 12.635 -11.008 -12.786 1.00 96.06 187 ALA A C 1
ATOM 1488 O O . ALA A 1 187 ? 13.147 -11.840 -13.531 1.00 96.06 187 ALA A O 1
ATOM 1489 N N . LEU A 1 188 ? 12.222 -9.821 -13.241 1.00 94.12 188 LEU A N 1
ATOM 1490 C CA . LEU A 1 188 ? 12.371 -9.410 -14.640 1.00 94.12 188 LEU A CA 1
ATOM 1491 C C . LEU A 1 188 ? 13.841 -9.245 -15.034 1.00 94.12 188 LEU A C 1
ATOM 1493 O O . LEU A 1 188 ? 14.228 -9.687 -16.113 1.00 94.12 188 LEU A O 1
ATOM 1497 N N . ALA A 1 189 ? 14.664 -8.650 -14.169 1.00 94.06 189 ALA A N 1
ATOM 1498 C CA . ALA A 1 189 ? 16.099 -8.519 -14.407 1.00 94.06 189 ALA A CA 1
ATOM 1499 C C . ALA A 1 189 ? 16.775 -9.892 -14.553 1.00 94.06 189 ALA A C 1
ATOM 1501 O O . ALA A 1 189 ? 17.561 -10.097 -15.478 1.00 94.06 189 ALA A O 1
ATOM 1502 N N . GLU A 1 190 ? 16.430 -10.849 -13.692 1.00 96.00 190 GLU A N 1
ATOM 1503 C CA . GLU A 1 190 ? 16.940 -12.219 -13.769 1.00 96.00 190 GLU A CA 1
ATOM 1504 C C . GLU A 1 190 ? 16.506 -12.925 -15.057 1.00 96.00 190 GLU A C 1
ATOM 1506 O O . GLU A 1 190 ? 17.344 -13.536 -15.716 1.00 96.00 190 GLU A O 1
ATOM 1511 N N . LEU A 1 191 ? 15.241 -12.785 -15.469 1.00 95.06 191 LEU A N 1
ATOM 1512 C CA . LEU A 1 191 ? 14.736 -13.353 -16.726 1.00 95.06 191 LEU A CA 1
ATOM 1513 C C . LEU A 1 191 ? 15.426 -12.760 -17.963 1.00 95.06 191 LEU A C 1
ATOM 1515 O O . LEU A 1 191 ? 15.706 -13.479 -18.918 1.00 95.06 191 LEU A O 1
ATOM 1519 N N . ILE A 1 192 ? 15.722 -11.457 -17.956 1.00 92.62 192 ILE A N 1
ATOM 1520 C CA . ILE A 1 192 ? 16.433 -10.791 -19.059 1.00 92.62 192 ILE A CA 1
ATOM 1521 C C . ILE A 1 192 ? 17.888 -11.270 -19.140 1.00 92.62 192 ILE A C 1
ATOM 1523 O O . ILE A 1 192 ? 18.409 -11.477 -20.237 1.00 92.62 192 ILE A O 1
ATOM 1527 N N . ASN A 1 193 ? 18.544 -11.454 -17.993 1.00 95.19 193 ASN A N 1
ATOM 1528 C CA . ASN A 1 193 ? 19.935 -11.904 -17.930 1.00 95.19 193 ASN A CA 1
ATOM 1529 C C . ASN A 1 193 ? 20.094 -13.415 -18.175 1.00 95.19 193 ASN A C 1
ATOM 1531 O O . ASN A 1 193 ? 21.180 -13.855 -18.556 1.00 95.19 193 ASN A O 1
ATOM 1535 N N . HIS A 1 194 ? 19.023 -14.197 -18.012 1.00 95.12 194 HIS A N 1
ATOM 1536 C CA . HIS A 1 194 ? 18.997 -15.646 -18.222 1.00 95.12 194 HIS A CA 1
ATOM 1537 C C . HIS A 1 194 ? 17.896 -16.049 -19.223 1.00 95.12 194 HIS A C 1
ATOM 1539 O O . HIS A 1 194 ? 16.893 -16.641 -18.835 1.00 95.12 194 HIS A O 1
ATOM 1545 N N . PRO A 1 195 ? 18.073 -15.761 -20.526 1.00 89.50 195 PRO A N 1
ATOM 1546 C CA . PRO A 1 195 ? 17.032 -15.947 -21.542 1.00 89.50 195 PRO A CA 1
ATOM 1547 C C . PRO A 1 195 ? 16.812 -17.404 -22.004 1.00 89.50 195 PRO A C 1
ATOM 1549 O O . PRO A 1 195 ? 16.033 -17.617 -22.934 1.00 89.50 195 PRO A O 1
ATOM 1552 N N . ASN A 1 196 ? 17.513 -18.382 -21.418 1.00 78.19 196 ASN A N 1
ATOM 1553 C CA . ASN A 1 196 ? 17.475 -19.797 -21.818 1.00 78.19 196 ASN A CA 1
ATOM 1554 C C . ASN A 1 196 ? 16.613 -20.641 -20.880 1.00 78.19 196 ASN A C 1
ATOM 1556 O O . ASN A 1 196 ? 16.771 -20.476 -19.651 1.00 78.19 196 ASN A O 1
#

Sequence (196 aa):
MKKLCMSQLLGGQTLDLLQPVRCHEVEQLIEFLARKADAGKSVDIGSELIRLTNNVISRMVMSERCSGDEDEAGAVRKLIEETAFVLGKFNLSDYIWFCKNLDLQGFGKRLKKVRERFDEMMEKIIDEHQNKRRESKVDVKDLLDILLDLAKDPSSEMKLTRDNIKAVIMDLFAAGTDTTARAIEWALAELINHPN

InterPro domains:
  IPR001128 Cytochrome P450 [PF00067] (2-196)
  IPR002401 Cytochrome P450, E-class, group I [PR00463] (52-70)
  IPR002401 Cytochrome P450, E-class, group I [PR00463] (164-181)
  IPR002401 Cytochrome P450, E-class, group I [PR00463] (184-196)
  IPR036396 Cytochrome P450 superfamily [G3DSA:1.10.630.10] (1-196)
  IPR036396 Cytochrome P450 superfamily [SSF48264] (2-196)